Protein AF-Q8I2W0-F1 (afdb_monomer)

Foldseek 3Di:
DPDPPQPAPQVLVVCVVVDPDDPPCVVVNPDDDPNPPHQHQLADFQFKAFLVRDTDDPVVQFQEWEKEWEAFQPDPLRVLAVVLVQVLQCCQQVVPDPYHYAYEYQYPYPDQVRVNVRCNPPRHMYGHPPRCSSVVLCVVQVAHAPVCCVPVPDDLRPDPRWMFTAELSRDTPDTQNQSPHDVSNSVSSVPPPGPPRGHHPDPVVPD

Nearest PDB structures (foldseek):
  7tnq-assembly1_i  TM=7.674E-01  e=1.155E-24  Toxoplasma gondii ME49
  7tns-assembly1_a  TM=9.370E-01  e=8.929E-20  Toxoplasma gondii ME49
  7tns-assembly1_w  TM=9.224E-01  e=4.391E-10  Toxoplasma gondii ME49
  7tnq-assembly1_l  TM=8.998E-01  e=2.445E-10  Toxoplasma gondii ME49
  2ls5-assembly1_A  TM=6.227E-01  e=8.660E-06  Bacteroides thetaiotaomicron VPI-5482

Radius of gyration: 17.74 Å; Cα contacts (8 Å, |Δi|>4): 326; chains: 1; bounding box: 36×50×52 Å

Secondary structure (DSSP, 8-state):
--------HHHHHHHHHH--S-TTSGGGGSSPP-GGGS---SS-TT-EE-TTS-B--GGGGTTEEEEEEEE-TT-HHHHHHHHHHHHHHHHHHHSS-S-EEEEEEEE--SSHHHHHHHHTT--SEEE-TTSTHHHHHHHHHT---GGGHHHH---TTSSSSEEEEE-TTS-EEEEE---S-HHHHHHHHHT--TTT------GGG--

pLDDT: mean 79.98, std 19.29, range [35.0, 98.38]

Organism: Plasmodium falciparum (isolate 3D7) (NCBI:txid36329)

Sequence (207 aa):
MACVNFNSPYQAEKRRTSENADNCKLETLNMPINYSDMDLILFPEGSLKNINNTVVNEKHLFGKSVAIFFSNGSDPKCRAFLPFLQQYYKTINEGGSSQKIEVIFVSIDPDRKSFEDHKKHMPWLYVDVADPLTDILKKHFRVTNSHEVPFYGSGPRSDVPCLIVVGSDGRESQLLHICSGRDEGEKGLLRWDFRNNIYTPNKKETC

InterPro domains:
  IPR012336 Thioredoxin-like fold [PF13905] (63-171)
  IPR036249 Thioredoxin-like superfamily [SSF52833] (43-177)
  IPR052259 Nucleoredoxin-like [PTHR13871] (53-171)

Solvent-accessible surface area (backbone atoms only — not comparable to full-atom values): 12228 Å² total; per-residue (Å²): 130,81,80,73,81,75,71,32,72,61,53,58,50,52,48,61,75,69,52,92,69,77,91,84,59,65,80,76,65,73,60,81,80,70,68,87,83,38,76,53,73,77,65,53,93,72,47,35,22,38,78,86,71,44,70,45,64,63,75,78,45,52,69,16,13,38,28,42,36,37,35,30,63,86,40,69,62,25,56,68,43,47,63,56,55,52,52,49,53,47,48,48,60,65,62,77,52,90,61,35,71,46,49,35,37,36,72,65,39,96,44,70,69,53,40,55,64,52,50,72,81,48,95,43,35,26,42,50,88,86,42,66,59,47,59,51,50,29,62,74,67,50,43,54,58,74,87,54,33,90,81,73,53,88,52,97,42,38,49,63,26,35,41,34,29,36,39,57,76,52,42,83,72,41,82,37,60,39,57,74,44,67,74,46,20,56,54,22,57,73,62,62,61,52,83,83,38,52,20,50,81,61,80,81,76,80,119

Mean predicted aligned error: 12.49 Å

Structure (mmCIF, N/CA/C/O backbone):
data_AF-Q8I2W0-F1
#
_entry.id   AF-Q8I2W0-F1
#
loop_
_atom_site.group_PDB
_atom_site.id
_atom_site.type_symbol
_atom_site.label_atom_id
_atom_site.label_alt_id
_atom_site.label_comp_id
_atom_site.label_asym_id
_atom_site.label_entity_id
_atom_site.label_seq_id
_atom_site.pdbx_PDB_ins_code
_atom_site.Cartn_x
_atom_site.Cartn_y
_atom_site.Cartn_z
_atom_site.occupancy
_atom_site.B_iso_or_equiv
_atom_site.auth_seq_id
_atom_site.auth_comp_id
_atom_site.auth_asym_id
_atom_site.auth_atom_id
_atom_site.pdbx_PDB_model_num
ATOM 1 N N . MET A 1 1 ? -13.902 -33.346 -14.999 1.00 35.38 1 MET A N 1
ATOM 2 C CA . MET A 1 1 ? -13.496 -32.226 -15.876 1.00 35.38 1 MET A CA 1
ATOM 3 C C . MET A 1 1 ? -12.047 -31.921 -15.566 1.00 35.38 1 MET A C 1
ATOM 5 O O . MET A 1 1 ? -11.717 -31.853 -14.392 1.00 35.38 1 MET A O 1
ATOM 9 N N . ALA A 1 2 ? -11.185 -31.850 -16.580 1.00 36.09 2 ALA A N 1
ATOM 10 C CA . ALA A 1 2 ? -9.779 -31.517 -16.386 1.00 36.09 2 ALA A CA 1
ATOM 11 C C . ALA A 1 2 ? -9.676 -30.132 -15.738 1.00 36.09 2 ALA A C 1
ATOM 13 O O . ALA A 1 2 ? -10.337 -29.203 -16.204 1.00 36.09 2 ALA A O 1
ATOM 14 N N . CYS A 1 3 ? -8.896 -30.023 -14.660 1.00 36.06 3 CYS A N 1
ATOM 15 C CA . CYS A 1 3 ? -8.569 -28.753 -14.028 1.00 36.06 3 CYS A CA 1
ATOM 16 C C . CYS A 1 3 ? -8.092 -27.800 -15.121 1.00 36.06 3 CYS A C 1
ATOM 18 O O . CYS A 1 3 ? -7.074 -28.047 -15.768 1.00 36.06 3 CYS A O 1
ATOM 20 N N . VAL A 1 4 ? -8.886 -26.765 -15.383 1.00 38.72 4 VAL A N 1
ATOM 21 C CA . VAL A 1 4 ? -8.531 -25.714 -16.326 1.00 38.72 4 VAL A CA 1
ATOM 22 C C . VAL A 1 4 ? -7.165 -25.181 -15.918 1.00 38.72 4 VAL A C 1
ATOM 24 O O . VAL A 1 4 ? -6.967 -24.753 -14.784 1.00 38.72 4 VAL A O 1
ATOM 27 N N . ASN A 1 5 ? -6.203 -25.277 -16.833 1.00 39.78 5 ASN A N 1
ATOM 28 C CA . ASN A 1 5 ? -4.909 -24.629 -16.701 1.00 39.78 5 ASN A CA 1
ATOM 29 C C . ASN A 1 5 ? -5.161 -23.144 -16.401 1.00 39.78 5 ASN A C 1
ATOM 31 O O . ASN A 1 5 ? -5.531 -22.388 -17.298 1.00 39.78 5 ASN A O 1
ATOM 35 N N . PHE A 1 6 ? -5.023 -22.746 -15.136 1.00 44.84 6 PHE A N 1
ATOM 36 C CA . PHE A 1 6 ? -5.267 -21.379 -14.689 1.00 44.84 6 PHE A CA 1
ATOM 37 C C . PHE A 1 6 ? -4.285 -20.437 -15.395 1.00 44.84 6 PHE A C 1
ATOM 39 O O . PHE A 1 6 ? -3.078 -20.460 -15.141 1.00 44.84 6 PHE A O 1
ATOM 46 N N . ASN A 1 7 ? -4.810 -19.604 -16.291 1.00 50.44 7 ASN A N 1
ATOM 47 C CA . ASN A 1 7 ? -4.073 -18.545 -16.970 1.00 50.44 7 ASN A CA 1
ATOM 48 C C . ASN A 1 7 ? -4.172 -17.249 -16.154 1.00 50.44 7 ASN A C 1
ATOM 50 O O . ASN A 1 7 ? -4.757 -16.276 -16.600 1.00 50.44 7 ASN A O 1
ATOM 54 N N . SER A 1 8 ? -3.637 -17.214 -14.932 1.00 55.09 8 SER A N 1
ATOM 55 C CA . SER A 1 8 ? -3.525 -15.929 -14.223 1.00 55.09 8 SER A CA 1
ATOM 56 C C . SER A 1 8 ? -2.414 -15.073 -14.862 1.00 55.09 8 SER A C 1
ATOM 58 O O . SER A 1 8 ? -1.384 -15.639 -15.244 1.00 55.09 8 SER A O 1
ATOM 60 N N . PRO A 1 9 ? -2.558 -13.731 -14.930 1.00 52.19 9 PRO A N 1
ATOM 61 C CA . PRO A 1 9 ? -1.493 -12.788 -15.292 1.00 52.19 9 PRO A CA 1
ATOM 62 C C . PRO A 1 9 ? -0.161 -13.104 -14.612 1.00 52.19 9 PRO A C 1
ATOM 64 O O . PRO A 1 9 ? 0.893 -13.107 -15.242 1.00 52.19 9 PRO A O 1
ATOM 67 N N . TYR A 1 10 ? -0.240 -13.463 -13.331 1.00 55.69 10 TYR A N 1
ATOM 68 C CA . TYR A 1 10 ? 0.902 -13.867 -12.532 1.00 55.69 10 TYR A CA 1
ATOM 69 C C . TYR A 1 10 ? 1.547 -15.161 -13.030 1.00 55.69 10 TYR A C 1
ATOM 71 O O . TYR A 1 10 ? 2.762 -15.234 -13.156 1.00 55.69 10 TYR A O 1
ATOM 79 N N . GLN A 1 11 ? 0.747 -16.187 -13.336 1.00 62.22 11 GLN A N 1
ATOM 80 C CA . GLN A 1 11 ? 1.268 -17.458 -13.846 1.00 62.22 11 GLN A CA 1
ATOM 81 C C . GLN A 1 11 ? 1.897 -17.283 -15.231 1.00 62.22 11 GLN A C 1
ATOM 83 O O . GLN A 1 11 ? 2.921 -17.897 -15.520 1.00 62.22 11 GLN A O 1
ATOM 88 N N . ALA A 1 12 ? 1.314 -16.430 -16.076 1.00 63.41 12 ALA A N 1
ATOM 89 C CA . ALA A 1 12 ? 1.883 -16.095 -17.374 1.00 63.41 12 ALA A CA 1
ATOM 90 C C . ALA A 1 12 ? 3.254 -15.406 -17.234 1.00 63.41 12 ALA A C 1
ATOM 92 O O . ALA A 1 12 ? 4.192 -15.774 -17.940 1.00 63.41 12 ALA A O 1
ATOM 93 N N . GLU A 1 13 ? 3.398 -14.478 -16.286 1.00 64.44 13 GLU A N 1
ATOM 94 C CA . GLU A 1 13 ? 4.659 -13.768 -16.047 1.00 64.44 13 GLU A CA 1
ATOM 95 C C . GLU A 1 13 ? 5.709 -14.633 -15.323 1.00 64.44 13 GLU A C 1
ATOM 97 O O . GLU A 1 13 ? 6.896 -14.622 -15.656 1.00 64.44 13 GLU A O 1
ATOM 102 N N . LYS A 1 14 ? 5.275 -15.479 -14.383 1.00 61.56 14 LYS A N 1
ATOM 103 C CA . LYS A 1 14 ? 6.133 -16.462 -13.711 1.00 61.56 14 LYS A CA 1
ATOM 104 C C . LYS A 1 14 ? 6.705 -17.483 -14.699 1.00 61.56 14 LYS A C 1
ATOM 106 O O . LYS A 1 14 ? 7.890 -17.778 -14.623 1.00 61.56 14 LYS A O 1
ATOM 111 N N . ARG A 1 15 ? 5.906 -17.971 -15.662 1.00 57.25 15 ARG A N 1
ATOM 112 C CA . ARG A 1 15 ? 6.382 -18.872 -16.733 1.00 57.25 15 ARG A CA 1
ATOM 113 C C . ARG A 1 15 ? 7.467 -18.220 -17.591 1.00 57.25 15 ARG A C 1
ATOM 115 O O . ARG A 1 15 ? 8.486 -18.853 -17.841 1.00 57.25 15 ARG A O 1
ATOM 122 N N . ARG A 1 16 ? 7.295 -16.946 -17.973 1.00 55.19 16 ARG A N 1
ATOM 123 C CA . ARG A 1 16 ? 8.304 -16.196 -18.750 1.00 55.19 16 ARG A CA 1
ATOM 124 C C . ARG A 1 16 ? 9.636 -16.059 -18.021 1.00 55.19 16 ARG A C 1
ATOM 126 O O . ARG A 1 16 ? 10.679 -16.143 -18.653 1.00 55.19 16 ARG A O 1
ATOM 133 N N . THR A 1 17 ? 9.608 -15.842 -16.709 1.00 55.75 17 THR A N 1
ATOM 134 C CA . THR A 1 17 ? 10.837 -15.702 -15.911 1.00 55.75 17 THR A CA 1
ATOM 135 C C . THR A 1 17 ? 11.479 -17.049 -15.560 1.00 55.75 17 THR A C 1
ATOM 137 O O . THR A 1 17 ? 12.689 -17.094 -15.344 1.00 55.75 17 THR A O 1
ATOM 140 N N . SER A 1 18 ? 10.716 -18.152 -15.544 1.00 51.88 18 SER A N 1
ATOM 141 C CA . SER A 1 18 ? 11.238 -19.504 -15.289 1.00 51.88 18 SER A CA 1
ATOM 142 C C . SER A 1 18 ? 11.733 -20.254 -16.534 1.00 51.88 18 SER A C 1
ATOM 144 O O . SER A 1 18 ? 12.605 -21.111 -16.412 1.00 51.88 18 SER A O 1
ATOM 146 N N . GLU A 1 19 ? 11.197 -19.968 -17.723 1.00 42.62 19 GLU A N 1
ATOM 147 C CA . GLU A 1 19 ? 11.490 -20.708 -18.959 1.00 42.62 19 GLU A CA 1
ATOM 148 C C . GLU A 1 19 ? 12.431 -19.919 -19.884 1.00 42.62 19 GLU A C 1
ATOM 150 O O . GLU A 1 19 ? 12.014 -19.327 -20.873 1.00 42.62 19 GLU A O 1
ATOM 155 N N . ASN A 1 20 ? 13.736 -19.982 -19.603 1.00 43.16 20 ASN A N 1
ATOM 156 C CA . ASN A 1 20 ? 14.778 -19.807 -20.630 1.00 43.16 20 ASN A CA 1
ATOM 157 C C . ASN A 1 20 ? 15.168 -21.159 -21.275 1.00 43.16 20 ASN A C 1
ATOM 159 O O . ASN A 1 20 ? 16.273 -21.314 -21.794 1.00 43.16 20 ASN A O 1
ATOM 163 N N . ALA A 1 21 ? 14.274 -22.152 -21.235 1.00 42.88 21 ALA A N 1
ATOM 164 C CA . ALA A 1 21 ? 14.481 -23.476 -21.812 1.00 42.88 21 ALA A CA 1
ATOM 165 C C . ALA A 1 21 ? 13.395 -23.775 -22.862 1.00 42.88 21 ALA A C 1
ATOM 167 O O . ALA A 1 21 ? 12.206 -23.688 -22.577 1.00 42.88 21 ALA A O 1
ATOM 168 N N . ASP A 1 22 ? 13.854 -24.145 -24.058 1.00 40.03 22 ASP A N 1
ATOM 169 C CA . ASP A 1 22 ? 13.128 -24.623 -25.244 1.00 40.03 22 ASP A CA 1
ATOM 170 C C . ASP A 1 22 ? 12.489 -23.584 -26.188 1.00 40.03 22 ASP A C 1
ATOM 172 O O . ASP A 1 22 ? 11.330 -23.175 -26.115 1.00 40.03 22 ASP A O 1
ATOM 176 N N . ASN A 1 23 ? 13.287 -23.256 -27.207 1.00 48.22 23 ASN A N 1
ATOM 177 C CA . ASN A 1 23 ? 13.091 -22.234 -28.235 1.00 48.22 23 ASN A CA 1
ATOM 178 C C . ASN A 1 23 ? 12.004 -22.536 -29.297 1.00 48.22 23 ASN A C 1
ATOM 180 O O . ASN A 1 23 ? 12.057 -21.984 -30.392 1.00 48.22 23 ASN A O 1
ATOM 184 N N . CYS A 1 24 ? 11.016 -23.397 -29.023 1.00 45.16 24 CYS A N 1
ATOM 185 C CA . CYS A 1 24 ? 10.021 -23.802 -30.034 1.00 45.16 24 CYS A CA 1
ATOM 186 C C . CYS A 1 24 ? 8.596 -23.249 -29.818 1.00 45.16 24 CYS A C 1
ATOM 188 O O . CYS A 1 24 ? 7.697 -23.579 -30.587 1.00 45.16 24 CYS A O 1
ATOM 190 N N . LYS A 1 25 ? 8.357 -22.395 -28.809 1.00 41.50 25 LYS A N 1
ATOM 191 C CA . LYS A 1 25 ? 7.033 -21.767 -28.558 1.00 41.50 25 LYS A CA 1
ATOM 192 C C . LYS A 1 25 ? 7.037 -20.233 -28.530 1.00 41.50 25 LYS A C 1
ATOM 194 O O . LYS A 1 25 ? 6.060 -19.618 -28.094 1.00 41.50 25 LYS A O 1
ATOM 199 N N . LEU A 1 26 ? 8.110 -19.621 -29.034 1.00 45.56 26 LEU A N 1
ATOM 200 C CA . LEU A 1 26 ? 8.366 -18.180 -28.950 1.00 45.56 26 LEU A CA 1
ATOM 201 C C . LEU A 1 26 ? 7.299 -17.318 -29.660 1.00 45.56 26 LEU A C 1
ATOM 203 O O . LEU A 1 26 ? 6.996 -16.222 -29.200 1.00 45.56 26 LEU A O 1
ATOM 207 N N . GLU A 1 27 ? 6.661 -17.820 -30.723 1.00 42.03 27 GLU A N 1
ATOM 208 C CA . GLU A 1 27 ? 5.673 -17.045 -31.498 1.00 42.03 27 GLU A CA 1
ATOM 209 C C . GLU A 1 27 ? 4.381 -16.747 -30.716 1.00 42.03 27 GLU A C 1
ATOM 211 O O . GLU A 1 27 ? 3.812 -15.663 -30.839 1.00 42.03 27 GLU A O 1
ATOM 216 N N . THR A 1 28 ? 3.959 -17.647 -29.823 1.00 43.69 28 THR A N 1
ATOM 217 C CA . THR A 1 28 ? 2.794 -17.437 -28.940 1.00 43.69 28 THR A CA 1
ATOM 218 C C . THR A 1 28 ? 3.067 -16.482 -27.773 1.00 43.69 28 THR A C 1
ATOM 220 O O . THR A 1 28 ? 2.123 -15.999 -27.151 1.00 43.69 28 THR A O 1
ATOM 223 N N . LEU A 1 29 ? 4.336 -16.187 -27.461 1.00 48.06 29 LEU A N 1
ATOM 224 C CA . LEU A 1 29 ? 4.720 -15.295 -26.358 1.00 48.06 29 LEU A CA 1
ATOM 225 C C . LEU A 1 29 ? 4.685 -13.807 -26.745 1.00 48.06 29 LEU A C 1
ATOM 227 O O . LEU A 1 29 ? 4.668 -12.951 -25.862 1.00 48.06 29 LEU A O 1
ATOM 231 N N . ASN A 1 30 ? 4.634 -13.470 -28.035 1.00 50.22 30 ASN A N 1
ATOM 232 C CA . ASN A 1 30 ? 4.717 -12.075 -28.485 1.00 50.22 30 ASN A CA 1
ATOM 233 C C . ASN A 1 30 ? 3.378 -11.321 -28.504 1.00 50.22 30 ASN A C 1
ATOM 235 O O . ASN A 1 30 ? 3.373 -10.110 -28.721 1.00 50.22 30 ASN A O 1
ATOM 239 N N . MET A 1 31 ? 2.249 -11.983 -28.240 1.00 46.47 31 MET A N 1
ATOM 240 C CA . MET A 1 31 ? 0.971 -11.280 -28.102 1.00 46.47 31 MET A CA 1
ATOM 241 C C . MET A 1 31 ? 0.877 -10.630 -26.709 1.00 46.47 31 MET A C 1
ATOM 243 O O . MET A 1 31 ? 1.099 -11.320 -25.708 1.00 46.47 31 MET A O 1
ATOM 247 N N . PRO A 1 32 ? 0.549 -9.327 -26.600 1.00 46.66 32 PRO A N 1
ATOM 248 C CA . PRO A 1 32 ? 0.294 -8.706 -25.307 1.00 46.66 32 PRO A CA 1
ATOM 249 C C . PRO A 1 32 ? -0.895 -9.403 -24.638 1.00 46.66 32 PRO A C 1
ATOM 251 O O . PRO A 1 32 ? -1.955 -9.570 -25.243 1.00 46.66 32 PRO A O 1
ATOM 254 N N . ILE A 1 33 ? -0.703 -9.841 -23.393 1.00 49.38 33 ILE A N 1
ATOM 255 C CA . ILE A 1 33 ? -1.751 -10.494 -22.607 1.00 49.38 33 ILE A CA 1
ATOM 256 C C . ILE A 1 33 ? -2.877 -9.480 -22.395 1.00 49.38 33 ILE A C 1
ATOM 258 O O . ILE A 1 33 ? -2.653 -8.414 -21.821 1.00 49.38 33 ILE A O 1
ATOM 262 N N . ASN A 1 34 ? -4.090 -9.807 -22.846 1.00 50.16 34 ASN A N 1
ATOM 263 C CA . ASN A 1 34 ? -5.262 -9.008 -22.516 1.00 50.16 34 ASN A CA 1
ATOM 264 C C . ASN A 1 34 ? -5.694 -9.314 -21.073 1.00 50.16 34 ASN A C 1
ATOM 266 O O . ASN A 1 34 ? -6.428 -10.265 -20.813 1.00 50.16 34 ASN A O 1
ATOM 270 N N . TYR A 1 35 ? -5.194 -8.523 -20.124 1.00 49.84 35 TYR A N 1
ATOM 271 C CA . TYR A 1 35 ? -5.446 -8.697 -18.692 1.00 49.84 35 TYR A CA 1
ATOM 272 C C . TYR A 1 35 ? -6.921 -8.495 -18.286 1.00 49.84 35 TYR A C 1
ATOM 274 O O . TYR A 1 35 ? -7.270 -8.840 -17.161 1.00 49.84 35 TYR A O 1
ATOM 282 N N . SER A 1 36 ? -7.790 -7.974 -19.169 1.00 51.00 36 SER A N 1
ATOM 283 C CA . SER A 1 36 ? -9.214 -7.746 -18.863 1.00 51.00 36 SER A CA 1
ATOM 284 C C . SER A 1 36 ? -10.024 -9.026 -18.664 1.00 51.00 36 SER A C 1
ATOM 286 O O . SER A 1 36 ? -11.022 -8.998 -17.948 1.00 51.00 36 SER A O 1
ATOM 288 N N . ASP A 1 37 ? -9.608 -10.126 -19.297 1.00 47.66 37 ASP A N 1
ATOM 289 C CA . ASP A 1 37 ? -10.382 -11.374 -19.351 1.00 47.66 37 ASP A CA 1
ATOM 290 C C . ASP A 1 37 ? -9.950 -12.391 -18.283 1.00 47.66 37 ASP A C 1
ATOM 292 O O . ASP A 1 37 ? -10.506 -13.487 -18.203 1.00 47.66 37 ASP A O 1
ATOM 296 N N . MET A 1 38 ? -8.966 -12.041 -17.449 1.00 51.00 38 MET A N 1
ATOM 297 C CA . MET A 1 38 ? -8.471 -12.904 -16.380 1.00 51.00 38 MET A CA 1
ATOM 298 C C . MET A 1 38 ? -8.980 -12.419 -15.022 1.00 51.00 38 MET A C 1
ATOM 300 O O . MET A 1 38 ? -8.882 -11.233 -14.711 1.00 51.00 38 MET A O 1
ATOM 304 N N . ASP A 1 39 ? -9.461 -13.339 -14.179 1.00 56.81 39 ASP A N 1
ATOM 305 C CA . ASP A 1 39 ? -9.664 -13.044 -12.758 1.00 56.81 39 ASP A CA 1
ATOM 306 C C . ASP A 1 39 ? -8.297 -12.638 -12.176 1.00 56.81 39 ASP A C 1
AT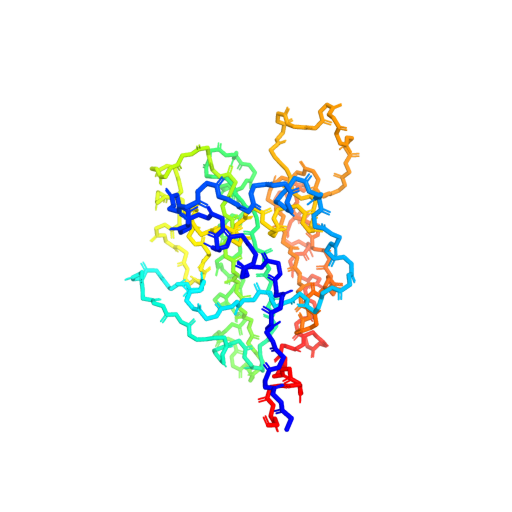OM 308 O O . ASP A 1 39 ? -7.365 -13.449 -12.112 1.00 56.81 39 ASP A O 1
ATOM 312 N N . LEU A 1 40 ? -8.141 -11.362 -11.814 1.00 59.38 40 LEU A N 1
ATOM 313 C CA . LEU A 1 40 ? -6.885 -10.849 -11.282 1.00 59.38 40 LEU A CA 1
ATOM 314 C C . LEU A 1 40 ? -6.718 -11.392 -9.859 1.00 59.38 40 LEU A C 1
ATOM 316 O O . LEU A 1 40 ? -7.218 -10.819 -8.895 1.00 59.38 40 LEU A O 1
ATOM 320 N N . ILE A 1 41 ? -6.034 -12.529 -9.726 1.00 70.69 41 ILE A N 1
ATOM 321 C CA . ILE A 1 41 ? -5.556 -12.995 -8.422 1.00 70.69 41 ILE A CA 1
ATOM 322 C C . ILE A 1 41 ? -4.533 -11.962 -7.959 1.00 70.69 41 ILE A C 1
ATOM 324 O O . ILE A 1 41 ? -3.411 -11.924 -8.468 1.00 70.69 41 ILE A O 1
ATOM 328 N N . LEU A 1 42 ? -4.953 -11.090 -7.045 1.00 80.06 42 LEU A N 1
ATOM 329 C CA . LEU A 1 42 ? -4.160 -9.943 -6.625 1.00 80.06 42 LEU A CA 1
ATOM 330 C C . LEU A 1 42 ? -2.926 -10.382 -5.829 1.00 80.06 42 LEU A C 1
ATOM 332 O O . LEU A 1 42 ? -1.857 -9.804 -5.999 1.00 80.06 42 LEU A O 1
ATOM 336 N N . PHE A 1 43 ? -3.057 -11.432 -5.009 1.00 89.44 43 PHE A N 1
ATOM 337 C CA . PHE A 1 43 ? -1.995 -11.936 -4.135 1.00 89.44 43 PHE A CA 1
ATOM 338 C C . PHE A 1 43 ? -1.832 -13.461 -4.241 1.00 89.44 43 PHE A C 1
ATOM 340 O O . PHE A 1 43 ? -2.255 -14.200 -3.354 1.00 89.44 43 PHE A O 1
ATOM 347 N N . PRO A 1 44 ? -1.222 -13.955 -5.330 1.00 88.81 44 PRO A N 1
ATOM 348 C CA . PRO A 1 44 ? -0.963 -15.377 -5.517 1.00 88.81 44 PRO A CA 1
ATOM 349 C C . PRO A 1 44 ? -0.048 -15.944 -4.426 1.00 88.81 44 PRO A C 1
ATOM 351 O O . PRO A 1 44 ? 0.762 -15.237 -3.824 1.00 88.81 44 PRO A O 1
ATOM 354 N N . GLU A 1 45 ? -0.145 -17.254 -4.198 1.00 87.81 45 GLU A N 1
ATOM 355 C CA . GLU A 1 45 ? 0.661 -17.932 -3.185 1.00 87.81 45 GLU A CA 1
ATOM 356 C C . GLU A 1 45 ? 2.164 -17.666 -3.376 1.00 87.81 45 GLU A C 1
ATOM 358 O O . GLU A 1 45 ? 2.722 -17.847 -4.461 1.00 87.81 45 GLU A O 1
ATOM 363 N N . GLY A 1 46 ? 2.823 -17.241 -2.295 1.00 91.81 46 GLY A N 1
ATOM 364 C CA . GLY A 1 46 ? 4.246 -16.900 -2.296 1.00 91.81 46 GLY A CA 1
ATOM 365 C C . GLY A 1 46 ? 4.564 -15.420 -2.512 1.00 91.81 46 GLY A C 1
ATOM 366 O O . GLY A 1 46 ? 5.695 -15.026 -2.223 1.00 91.81 46 GLY A O 1
ATOM 367 N N . SER A 1 47 ? 3.607 -14.598 -2.963 1.00 94.38 47 SER A N 1
ATOM 368 C CA . SER A 1 47 ? 3.893 -13.202 -3.330 1.00 94.38 47 SER A CA 1
ATOM 369 C C . SER A 1 47 ? 4.003 -12.249 -2.137 1.00 94.38 47 SER A C 1
ATOM 371 O O . SER A 1 47 ? 4.750 -11.271 -2.191 1.00 94.38 47 SER A O 1
ATOM 373 N N . LEU A 1 48 ? 3.293 -12.536 -1.042 1.00 97.38 48 LEU A N 1
ATOM 374 C CA . LEU A 1 48 ? 3.280 -11.702 0.157 1.00 97.38 48 LEU A CA 1
ATOM 375 C C . LEU A 1 48 ? 4.331 -12.154 1.164 1.00 97.38 48 LEU A C 1
ATOM 377 O O . LEU A 1 48 ? 4.386 -13.326 1.543 1.00 97.38 48 LEU A O 1
ATOM 381 N N . LYS A 1 49 ? 5.126 -11.205 1.659 1.00 98.12 49 LYS A N 1
ATOM 382 C CA . LYS A 1 49 ? 6.123 -11.433 2.710 1.00 98.12 49 LYS A CA 1
ATOM 383 C C . LYS A 1 49 ? 5.959 -10.438 3.851 1.00 98.12 49 LYS A C 1
ATOM 385 O O . LYS A 1 49 ? 5.589 -9.287 3.636 1.00 98.12 49 LYS A O 1
ATOM 390 N N . ASN A 1 50 ? 6.246 -10.881 5.070 1.00 97.12 50 ASN A N 1
ATOM 391 C CA . ASN A 1 50 ? 6.384 -9.993 6.225 1.00 97.12 50 ASN A CA 1
ATOM 392 C C . ASN A 1 50 ? 7.816 -9.447 6.339 1.00 97.12 50 ASN A C 1
ATOM 394 O O . ASN A 1 50 ? 8.714 -9.881 5.619 1.00 97.12 50 ASN A O 1
ATOM 398 N N . ILE A 1 51 ? 8.054 -8.555 7.303 1.00 94.50 51 ILE A N 1
ATOM 399 C CA . ILE A 1 51 ? 9.363 -7.917 7.518 1.00 94.50 51 ILE A CA 1
ATOM 400 C C . ILE A 1 51 ? 10.529 -8.897 7.752 1.00 94.50 51 ILE A C 1
ATOM 402 O O . ILE A 1 51 ? 11.670 -8.589 7.417 1.00 94.50 51 ILE A O 1
ATOM 406 N N . ASN A 1 52 ? 10.246 -10.103 8.251 1.00 94.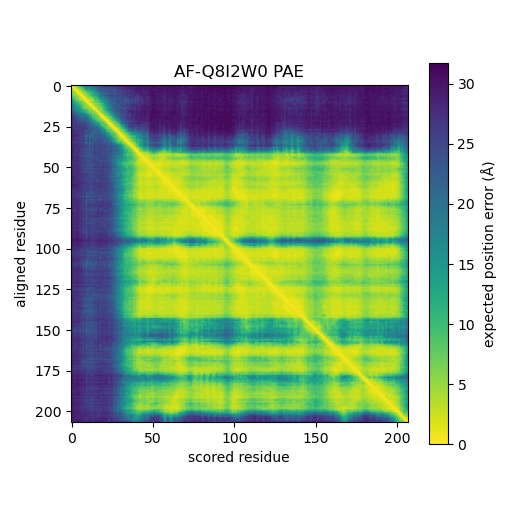81 52 ASN A N 1
ATOM 407 C CA . ASN A 1 52 ? 11.237 -11.166 8.448 1.00 94.81 52 ASN A CA 1
ATOM 408 C C . ASN A 1 52 ? 11.499 -11.975 7.161 1.00 94.81 52 ASN A C 1
ATOM 410 O O . ASN A 1 52 ? 12.106 -13.043 7.210 1.00 94.81 52 ASN A O 1
ATOM 414 N N 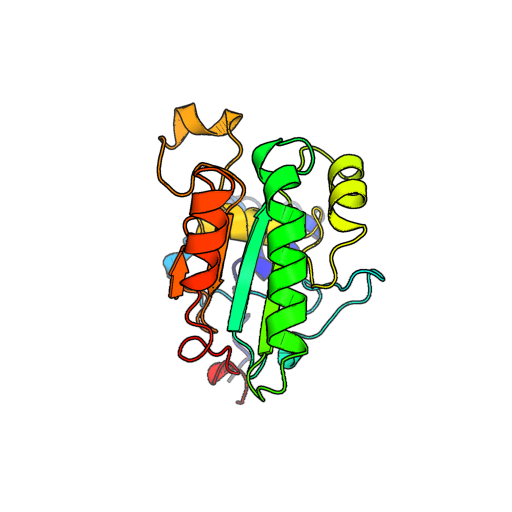. ASN A 1 53 ? 11.015 -11.498 6.010 1.00 95.19 53 ASN A N 1
ATOM 415 C CA . ASN A 1 53 ? 11.047 -12.160 4.706 1.00 95.19 53 ASN A CA 1
ATOM 416 C C . ASN A 1 53 ? 10.324 -13.522 4.680 1.00 95.19 53 ASN A C 1
ATOM 418 O O . ASN A 1 53 ? 10.563 -14.338 3.789 1.00 95.19 53 ASN A O 1
ATOM 422 N N . THR A 1 54 ? 9.440 -13.786 5.646 1.00 97.12 54 THR A N 1
ATOM 423 C CA . THR A 1 54 ? 8.633 -15.011 5.679 1.00 97.12 54 THR A CA 1
ATOM 424 C C . THR A 1 54 ? 7.410 -14.834 4.792 1.00 97.12 54 THR A C 1
ATOM 426 O O . THR A 1 54 ? 6.721 -13.818 4.894 1.00 97.12 54 THR A O 1
ATOM 429 N N . VAL A 1 55 ? 7.133 -15.827 3.944 1.00 97.62 55 VAL A N 1
ATOM 430 C CA . VAL A 1 55 ? 5.927 -15.858 3.109 1.00 97.62 55 VAL A CA 1
ATOM 431 C C . VAL A 1 55 ? 4.685 -15.919 3.997 1.00 97.62 55 VAL A C 1
ATOM 433 O O . VAL A 1 55 ? 4.599 -16.743 4.908 1.00 97.62 55 VAL A O 1
ATOM 436 N N . VAL A 1 56 ? 3.718 -15.051 3.717 1.00 97.00 56 VAL A N 1
ATOM 437 C CA . VAL A 1 56 ? 2.430 -14.977 4.410 1.00 97.00 56 VAL A CA 1
ATOM 438 C C . VAL A 1 56 ? 1.334 -15.394 3.439 1.00 97.00 56 VAL A C 1
ATOM 440 O O . VAL A 1 56 ? 1.283 -14.933 2.304 1.00 97.00 56 VAL A O 1
ATOM 443 N N . ASN A 1 57 ? 0.454 -16.288 3.883 1.00 94.12 57 ASN A N 1
ATOM 444 C CA . ASN A 1 57 ? -0.668 -16.742 3.070 1.00 94.12 57 ASN A CA 1
ATOM 445 C C . ASN A 1 57 ? -1.753 -15.652 2.977 1.00 94.12 57 ASN A C 1
ATOM 447 O O . ASN A 1 57 ? -2.032 -14.974 3.968 1.00 94.12 57 ASN A O 1
ATOM 451 N N . GLU A 1 58 ? -2.413 -15.537 1.822 1.00 91.38 58 GLU A N 1
ATOM 452 C CA . GLU A 1 58 ? -3.498 -14.575 1.568 1.00 91.38 58 GLU A CA 1
ATOM 453 C C . GLU A 1 58 ? -4.631 -14.644 2.607 1.00 91.38 58 GLU A C 1
ATOM 455 O O . GLU A 1 58 ? -5.235 -13.624 2.932 1.00 91.38 58 GLU A O 1
ATOM 460 N N . LYS A 1 59 ? -4.865 -15.807 3.231 1.00 92.25 59 LYS A N 1
ATOM 461 C CA . LYS A 1 59 ? -5.825 -15.973 4.338 1.00 92.25 59 LYS A CA 1
ATOM 462 C C . LYS A 1 59 ? -5.617 -14.983 5.488 1.00 92.25 59 LYS A C 1
ATOM 464 O O . LYS A 1 59 ? -6.570 -14.666 6.193 1.00 92.25 59 LYS A O 1
ATOM 469 N N . HIS A 1 60 ? -4.397 -14.472 5.678 1.00 94.88 60 HIS A N 1
ATOM 470 C CA . HIS A 1 60 ? -4.091 -13.421 6.658 1.00 94.88 60 HIS A CA 1
ATOM 471 C C . HIS A 1 60 ? -4.830 -12.102 6.386 1.00 94.88 60 HIS A C 1
ATOM 473 O O . HIS A 1 60 ? -4.986 -11.289 7.298 1.00 94.88 60 HIS A O 1
ATOM 479 N N . LEU A 1 61 ? -5.277 -11.872 5.152 1.00 94.88 61 LEU A N 1
ATOM 480 C CA . LEU A 1 61 ? -6.018 -10.679 4.746 1.00 94.88 61 LEU A CA 1
ATOM 481 C C . LEU A 1 61 ? -7.511 -10.768 5.083 1.00 94.88 61 LEU A C 1
ATOM 483 O O . LEU A 1 61 ? -8.177 -9.738 5.171 1.00 94.88 61 LEU A O 1
ATOM 487 N N . PHE A 1 62 ? -8.052 -11.973 5.285 1.00 93.56 62 PHE A N 1
ATOM 488 C CA . PHE A 1 62 ? -9.489 -12.169 5.467 1.00 93.56 62 PHE A CA 1
ATOM 489 C C . PHE A 1 62 ? -10.027 -11.410 6.681 1.00 93.56 62 PHE A C 1
ATOM 491 O O . PHE A 1 62 ? -9.462 -11.451 7.774 1.00 93.56 62 PHE A O 1
ATOM 498 N N . GLY A 1 63 ? -11.150 -10.717 6.482 1.00 93.56 63 GLY A N 1
ATOM 499 C CA . GLY A 1 63 ? -11.789 -9.919 7.529 1.00 93.56 63 GLY A CA 1
ATOM 500 C C . GLY A 1 63 ? -11.118 -8.567 7.797 1.00 93.56 63 GLY A C 1
ATOM 501 O O . GLY A 1 63 ? -11.574 -7.837 8.678 1.00 93.56 63 GLY A O 1
ATOM 502 N N . LYS A 1 64 ? -10.068 -8.211 7.048 1.00 96.25 64 LYS A N 1
ATOM 503 C CA . LYS A 1 64 ? -9.390 -6.911 7.135 1.00 96.25 64 LYS A CA 1
ATOM 504 C C . LYS A 1 64 ? -9.752 -6.021 5.956 1.00 96.25 64 LYS A C 1
ATOM 506 O O . LYS A 1 64 ? -10.123 -6.520 4.897 1.00 96.25 64 LYS A O 1
ATOM 511 N N . SER A 1 65 ? -9.573 -4.714 6.107 1.00 96.19 65 SER A N 1
ATOM 512 C CA . SER A 1 65 ? -9.482 -3.823 4.948 1.00 96.19 65 SER A CA 1
ATOM 513 C C . SER A 1 65 ? -8.048 -3.746 4.455 1.00 96.19 65 SER A C 1
ATOM 515 O O . SER A 1 65 ? -7.141 -3.477 5.239 1.00 96.19 65 SER A O 1
ATOM 517 N N . VAL A 1 66 ? -7.838 -4.002 3.168 1.00 96.81 66 VAL A N 1
ATOM 518 C CA . VAL A 1 66 ? -6.503 -4.111 2.576 1.00 96.81 66 VAL A CA 1
ATOM 519 C C . VAL A 1 66 ? -6.248 -2.911 1.680 1.00 96.81 66 VAL A C 1
ATOM 521 O O . VAL A 1 66 ? -7.088 -2.577 0.844 1.00 96.81 66 VAL A O 1
ATOM 524 N N . ALA A 1 67 ? -5.081 -2.288 1.822 1.00 97.19 67 ALA A N 1
ATOM 525 C CA . ALA A 1 67 ? -4.616 -1.268 0.893 1.00 97.19 67 ALA A CA 1
ATOM 526 C C . ALA A 1 67 ? -3.215 -1.571 0.361 1.00 97.19 67 ALA A C 1
ATOM 528 O O . ALA A 1 67 ? -2.330 -2.001 1.101 1.00 97.19 67 ALA A O 1
ATOM 529 N N . ILE A 1 68 ? -3.001 -1.300 -0.924 1.00 96.62 68 ILE A N 1
ATOM 530 C CA . ILE A 1 68 ? -1.688 -1.354 -1.561 1.00 96.62 68 ILE A CA 1
ATOM 531 C C . ILE A 1 68 ? -1.035 0.018 -1.440 1.00 96.62 68 ILE A C 1
ATOM 533 O O . ILE A 1 68 ? -1.600 1.023 -1.875 1.00 96.62 68 ILE A O 1
ATOM 537 N N . PHE A 1 69 ? 0.156 0.048 -0.850 1.00 97.00 69 PHE A N 1
ATOM 538 C CA . PHE A 1 69 ? 0.962 1.241 -0.647 1.00 97.00 69 PHE A CA 1
ATOM 539 C C . PHE A 1 69 ? 2.126 1.269 -1.635 1.00 97.00 69 PHE A C 1
ATOM 541 O O . PHE A 1 69 ? 3.103 0.536 -1.491 1.00 97.00 69 PHE A O 1
ATOM 548 N N . PHE A 1 70 ? 2.023 2.146 -2.622 1.00 95.25 70 PHE A N 1
ATOM 549 C CA . PHE A 1 70 ? 3.054 2.421 -3.606 1.00 95.25 70 PHE A CA 1
ATOM 550 C C . PHE A 1 70 ? 3.932 3.580 -3.136 1.00 95.25 70 PHE A C 1
ATOM 552 O O . PHE A 1 70 ? 3.438 4.689 -2.913 1.00 95.25 70 PHE A O 1
ATOM 559 N N . SER A 1 71 ? 5.233 3.341 -2.970 1.00 94.69 71 SER A N 1
ATOM 560 C CA . SER A 1 71 ? 6.139 4.337 -2.387 1.00 94.69 71 SER A CA 1
ATOM 561 C C . SER A 1 71 ? 7.593 4.146 -2.830 1.00 94.69 71 SER A C 1
ATOM 563 O O . SER A 1 71 ? 7.995 3.049 -3.222 1.00 94.69 71 SER A O 1
ATOM 565 N N . ASN A 1 72 ? 8.379 5.221 -2.745 1.00 92.75 72 ASN A N 1
ATOM 566 C CA . ASN A 1 72 ? 9.817 5.264 -3.024 1.00 92.75 72 ASN A CA 1
ATOM 567 C C . ASN A 1 72 ? 10.544 5.980 -1.868 1.00 92.75 72 ASN A C 1
ATOM 569 O O . ASN A 1 72 ? 10.148 7.067 -1.457 1.00 92.75 72 ASN A O 1
ATOM 573 N N . GLY A 1 73 ? 11.603 5.378 -1.331 1.00 92.12 73 GLY A N 1
ATOM 574 C CA . GLY A 1 73 ? 12.302 5.830 -0.126 1.00 92.12 73 GLY A CA 1
ATOM 575 C C . GLY A 1 73 ? 13.196 7.045 -0.359 1.00 92.12 73 GLY A C 1
ATOM 576 O O . GLY A 1 73 ? 13.536 7.756 0.584 1.00 92.12 73 GLY A O 1
ATOM 577 N N . SER A 1 74 ? 13.541 7.328 -1.614 1.00 90.44 74 SER A N 1
ATOM 578 C CA . SER A 1 74 ? 14.266 8.539 -2.006 1.00 90.44 74 SER A CA 1
ATOM 579 C C . SER A 1 74 ? 13.341 9.752 -2.168 1.00 90.44 74 SER A C 1
ATOM 581 O O . SER A 1 74 ? 13.814 10.888 -2.094 1.00 90.44 74 SER A O 1
ATOM 583 N N . ASP A 1 75 ? 12.030 9.547 -2.343 1.00 89.25 75 ASP A N 1
ATOM 584 C CA . ASP A 1 75 ? 11.059 10.630 -2.516 1.00 89.25 75 ASP A CA 1
ATOM 585 C C . ASP A 1 75 ? 10.752 11.331 -1.165 1.00 89.25 75 ASP A C 1
ATOM 587 O O . ASP A 1 75 ? 10.342 10.685 -0.190 1.00 89.25 75 ASP A O 1
ATOM 591 N N . PRO A 1 76 ? 10.931 12.666 -1.060 1.00 90.19 76 PRO A N 1
ATOM 592 C CA . PRO A 1 76 ? 10.666 13.402 0.177 1.00 90.19 76 PRO A CA 1
ATOM 593 C C . PRO A 1 76 ? 9.217 13.325 0.675 1.00 90.19 76 PRO A C 1
ATOM 595 O O . PRO A 1 76 ? 9.006 13.273 1.887 1.00 90.19 76 PRO A O 1
ATOM 598 N N . LYS A 1 77 ? 8.221 13.297 -0.222 1.00 89.56 77 LYS A N 1
ATOM 599 C CA . LYS A 1 77 ? 6.798 13.178 0.142 1.00 89.56 77 LYS A CA 1
ATOM 600 C C . LYS A 1 77 ? 6.525 11.805 0.747 1.00 89.56 77 LYS A C 1
ATOM 602 O O . LYS A 1 77 ? 5.842 11.710 1.763 1.00 89.56 77 LYS A O 1
ATOM 607 N N . CYS A 1 78 ? 7.112 10.756 0.170 1.00 92.00 78 CYS A N 1
ATOM 608 C CA . CYS A 1 78 ? 6.997 9.387 0.672 1.00 92.00 78 CYS A CA 1
ATOM 609 C C . CYS A 1 78 ? 7.572 9.247 2.087 1.00 92.00 78 CYS A C 1
ATOM 611 O O . CYS A 1 78 ? 6.886 8.762 2.990 1.00 92.00 78 CYS A O 1
ATOM 613 N N . ARG A 1 79 ? 8.799 9.739 2.311 1.00 91.62 79 ARG A N 1
ATOM 614 C CA . ARG A 1 79 ? 9.435 9.715 3.641 1.00 91.62 79 ARG A CA 1
ATOM 615 C C . ARG A 1 79 ? 8.674 10.535 4.675 1.00 91.62 79 ARG A C 1
ATOM 617 O O . ARG A 1 79 ? 8.568 10.110 5.820 1.00 91.62 79 ARG A O 1
ATOM 624 N N . ALA A 1 80 ? 8.146 11.694 4.280 1.00 91.25 80 ALA A N 1
ATOM 625 C CA . ALA A 1 80 ? 7.348 12.528 5.169 1.00 91.25 80 ALA A CA 1
ATOM 626 C C . ALA A 1 80 ? 6.025 11.851 5.560 1.00 91.25 80 ALA A C 1
ATOM 628 O O . ALA A 1 80 ? 5.593 11.996 6.698 1.00 91.25 80 ALA A O 1
ATOM 629 N N . PHE A 1 81 ? 5.393 11.104 4.650 1.00 92.06 81 PHE A N 1
ATOM 630 C CA . PHE A 1 81 ? 4.108 10.446 4.896 1.00 92.06 81 PHE A CA 1
ATOM 631 C C . PHE A 1 81 ? 4.221 9.151 5.722 1.00 92.06 81 PHE A C 1
ATOM 633 O O . PHE A 1 81 ? 3.334 8.849 6.522 1.00 92.06 81 PHE A O 1
ATOM 640 N N . LEU A 1 82 ? 5.311 8.390 5.563 1.00 93.38 82 LEU A N 1
ATOM 641 C CA . LEU A 1 82 ? 5.470 7.053 6.149 1.00 93.38 82 LEU A CA 1
ATOM 642 C C . LEU A 1 82 ? 5.191 6.971 7.672 1.00 93.38 82 LEU A C 1
ATOM 644 O O . LEU A 1 82 ? 4.434 6.077 8.0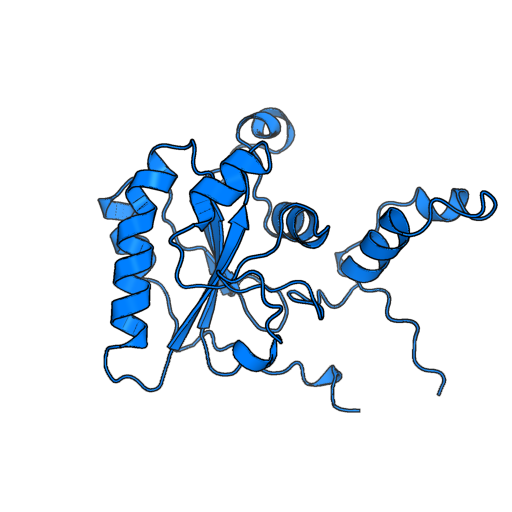66 1.00 93.38 82 LEU A O 1
ATOM 648 N N . PRO A 1 83 ? 5.694 7.882 8.534 1.00 93.44 83 PRO A N 1
ATOM 649 C CA . PRO A 1 83 ? 5.408 7.834 9.971 1.00 93.44 83 PRO A CA 1
ATOM 650 C C . PRO A 1 83 ? 3.916 7.963 10.310 1.00 93.44 83 PRO A C 1
ATOM 652 O O . PRO A 1 83 ? 3.441 7.335 11.256 1.00 93.44 83 PRO A O 1
ATOM 655 N N . PHE A 1 84 ? 3.154 8.736 9.529 1.00 92.75 84 PHE A N 1
ATOM 656 C CA . PHE A 1 84 ? 1.709 8.899 9.731 1.00 92.75 84 PHE A CA 1
ATOM 657 C C . PHE A 1 84 ? 0.956 7.626 9.382 1.00 92.75 84 PHE A C 1
ATOM 659 O O . PHE A 1 84 ? 0.087 7.198 10.142 1.00 92.75 84 PHE A O 1
ATOM 666 N N . LEU A 1 85 ? 1.338 6.976 8.280 1.00 96.06 85 LEU A N 1
ATOM 667 C CA . LEU A 1 85 ? 0.763 5.689 7.908 1.00 96.06 85 LEU A CA 1
ATOM 668 C C . LEU A 1 85 ? 1.062 4.618 8.968 1.00 96.06 85 LEU A C 1
ATOM 670 O O . LEU A 1 85 ? 0.160 3.873 9.347 1.00 96.06 85 LEU A O 1
ATOM 674 N N . GLN A 1 86 ? 2.284 4.576 9.510 1.00 96.12 86 GLN A N 1
ATOM 675 C CA . GLN A 1 86 ? 2.646 3.672 10.611 1.00 96.12 86 GLN A CA 1
ATOM 676 C C . GLN A 1 86 ? 1.813 3.937 11.873 1.00 96.12 86 GLN A C 1
ATOM 678 O O . GLN A 1 86 ? 1.276 3.000 12.468 1.00 96.12 86 GLN A O 1
ATOM 683 N N . GLN A 1 87 ? 1.667 5.204 12.271 1.00 95.00 87 GLN A N 1
ATOM 684 C CA . GLN A 1 87 ? 0.887 5.576 13.451 1.00 95.00 87 GLN A CA 1
ATOM 685 C C . GLN A 1 87 ? -0.602 5.257 13.280 1.00 95.00 87 GLN A C 1
ATOM 687 O O . GLN A 1 87 ? -1.230 4.740 14.206 1.00 95.00 87 GLN A O 1
ATOM 692 N N . TYR A 1 88 ? -1.173 5.526 12.106 1.00 95.19 88 TYR A N 1
ATOM 693 C CA . TYR A 1 88 ? -2.557 5.180 11.791 1.00 95.19 88 TYR A CA 1
ATOM 694 C C . TYR A 1 88 ? -2.767 3.666 11.815 1.00 95.19 88 TYR A C 1
ATOM 696 O O . TYR A 1 88 ? -3.667 3.187 12.503 1.00 95.19 88 TYR A O 1
ATOM 704 N N . TYR A 1 89 ? -1.886 2.910 11.151 1.00 97.19 89 TYR A N 1
ATOM 705 C CA . TYR A 1 89 ? -1.907 1.448 11.144 1.00 97.19 89 TYR A CA 1
ATOM 706 C C . TYR A 1 89 ? -1.920 0.872 12.560 1.00 97.19 89 TYR A C 1
ATOM 708 O O . TYR A 1 89 ? -2.774 0.049 12.894 1.00 97.19 89 TYR A O 1
ATOM 716 N N . LYS A 1 90 ? -1.026 1.370 13.420 1.00 95.94 90 LYS A N 1
ATOM 717 C CA . LYS A 1 90 ? -0.972 0.997 14.833 1.00 95.94 90 LYS A CA 1
ATOM 718 C C . LYS A 1 90 ? -2.271 1.346 15.562 1.00 95.94 90 LYS A C 1
ATOM 720 O O . LYS A 1 90 ? -2.857 0.492 16.215 1.00 95.94 90 LYS A O 1
ATOM 725 N N . THR A 1 91 ? -2.751 2.578 15.409 1.00 94.69 91 THR A N 1
ATOM 726 C CA . THR A 1 91 ? -3.946 3.083 16.105 1.00 94.69 91 THR A CA 1
ATOM 727 C C . THR A 1 91 ? -5.192 2.261 15.773 1.00 94.69 91 THR A C 1
ATOM 729 O O . THR A 1 91 ? -5.930 1.876 16.677 1.00 94.69 91 THR A O 1
ATOM 732 N N . ILE A 1 92 ? -5.420 1.947 14.495 1.00 94.50 92 ILE A N 1
ATOM 733 C CA . ILE A 1 92 ? -6.580 1.150 14.075 1.00 94.50 92 ILE A CA 1
ATOM 734 C C . ILE A 1 92 ? -6.459 -0.293 14.571 1.00 94.50 92 ILE A C 1
ATOM 736 O O . ILE A 1 92 ? -7.419 -0.853 15.107 1.00 94.50 92 ILE A O 1
ATOM 740 N N . ASN A 1 93 ? -5.274 -0.893 14.448 1.00 96.00 93 ASN A N 1
ATOM 741 C CA . ASN A 1 93 ? -5.085 -2.292 14.811 1.00 96.00 93 ASN A CA 1
ATOM 742 C C . ASN A 1 93 ? -4.997 -2.530 16.329 1.00 96.00 93 ASN A C 1
ATOM 744 O O . ASN A 1 93 ? -5.349 -3.622 16.776 1.00 96.00 93 ASN A O 1
ATOM 748 N N . GLU A 1 94 ? -4.644 -1.528 17.135 1.00 94.50 94 GLU A N 1
ATOM 749 C CA . GLU A 1 94 ? -4.593 -1.613 18.605 1.00 94.50 94 GLU A CA 1
ATOM 750 C C . GLU A 1 94 ? -5.820 -1.002 19.306 1.00 94.50 94 GLU A C 1
ATOM 752 O O . GLU A 1 94 ? -6.078 -1.314 20.466 1.00 94.50 94 GLU A O 1
ATOM 757 N N . GLY A 1 95 ? -6.624 -0.183 18.617 1.00 87.00 95 GLY A N 1
AT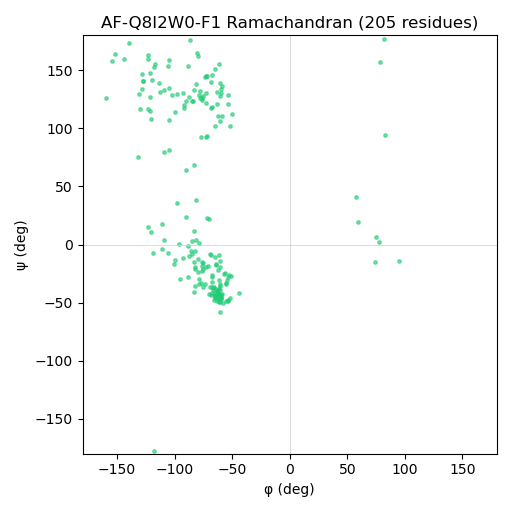OM 758 C CA . GLY A 1 95 ? -7.727 0.609 19.185 1.00 87.00 95 GLY A CA 1
ATOM 759 C C . GLY A 1 95 ? -8.968 -0.163 19.660 1.00 87.00 95 GLY A C 1
ATOM 760 O O . GLY A 1 95 ? -10.056 0.402 19.702 1.00 87.00 95 GLY A O 1
ATOM 761 N N . GLY A 1 96 ? -8.854 -1.457 19.969 1.00 80.19 96 GLY A N 1
ATOM 762 C CA . GLY A 1 96 ? -9.933 -2.288 20.527 1.00 80.19 96 GLY A CA 1
ATOM 763 C C . GLY A 1 96 ? -11.044 -2.704 19.550 1.00 80.19 96 GLY A C 1
ATOM 764 O O . GLY A 1 96 ? -11.772 -3.651 19.835 1.00 80.19 96 GLY A O 1
ATOM 765 N N . SER A 1 97 ? -11.155 -2.067 18.380 1.00 82.19 97 SER A N 1
ATOM 766 C CA . SER A 1 97 ? -12.070 -2.493 17.311 1.00 82.19 97 SER A CA 1
ATOM 767 C C . SER A 1 97 ? -11.739 -3.909 16.828 1.00 82.19 97 SER A C 1
ATOM 769 O O . SER A 1 97 ? -10.566 -4.248 16.634 1.00 82.19 97 SER A O 1
ATOM 771 N N . SER A 1 98 ? -12.766 -4.729 16.582 1.00 86.06 98 SER A N 1
ATOM 772 C CA . SER A 1 98 ? -12.610 -6.040 15.935 1.00 86.06 98 SER A CA 1
ATOM 773 C C . SER A 1 98 ? -12.175 -5.915 14.473 1.00 86.06 98 SER A C 1
ATOM 775 O O . SER A 1 98 ? -11.540 -6.824 13.949 1.00 86.06 98 SER A O 1
ATOM 777 N N . GLN A 1 99 ? -12.490 -4.790 13.820 1.00 88.62 99 GLN A N 1
ATOM 778 C CA . GLN A 1 99 ? -12.071 -4.517 12.446 1.00 88.62 99 GLN A CA 1
ATOM 779 C C . GLN A 1 99 ? -10.610 -4.079 12.414 1.00 88.62 99 GLN A C 1
ATOM 781 O O . GLN A 1 99 ? -10.202 -3.208 13.183 1.00 88.62 99 GLN A O 1
ATOM 786 N N . LYS A 1 100 ? -9.845 -4.683 11.504 1.00 95.38 100 LYS A N 1
ATOM 787 C CA . LYS A 1 100 ? -8.411 -4.452 11.318 1.00 95.38 100 LYS A CA 1
ATOM 788 C C . LYS A 1 100 ? -8.128 -4.025 9.885 1.00 95.38 100 LYS A C 1
ATOM 790 O O . LYS A 1 100 ? -8.921 -4.292 8.981 1.00 95.38 100 LYS A O 1
ATOM 795 N N . ILE A 1 101 ? -6.978 -3.400 9.685 1.00 97.25 101 ILE A N 1
ATOM 796 C CA . ILE A 1 101 ? -6.468 -3.057 8.358 1.00 97.25 101 ILE A CA 1
ATOM 797 C C . ILE A 1 101 ? -5.147 -3.769 8.094 1.00 97.25 101 ILE A C 1
ATOM 799 O O . ILE A 1 101 ? -4.407 -4.082 9.027 1.00 97.25 101 ILE A O 1
ATOM 803 N N . GLU A 1 102 ? -4.857 -4.010 6.823 1.00 97.69 102 GLU A N 1
ATOM 804 C CA . GLU A 1 102 ? -3.568 -4.493 6.343 1.00 97.69 102 GLU A CA 1
ATOM 805 C C . GLU A 1 102 ? -3.053 -3.579 5.233 1.00 97.69 102 GLU A C 1
ATOM 807 O O . GLU A 1 102 ? -3.817 -3.111 4.385 1.00 97.69 102 GLU A O 1
ATOM 812 N N . VAL A 1 103 ? -1.748 -3.332 5.240 1.00 98.38 103 VAL A N 1
ATOM 813 C CA . VAL A 1 103 ? -1.070 -2.572 4.190 1.00 98.38 103 VAL A CA 1
ATOM 814 C C . VAL A 1 103 ? -0.135 -3.518 3.443 1.00 98.38 103 VAL A C 1
ATOM 816 O O . VAL A 1 103 ? 0.531 -4.362 4.036 1.00 98.38 103 VAL A O 1
ATOM 819 N N . ILE A 1 104 ? -0.087 -3.400 2.122 1.00 98.06 104 ILE A N 1
ATOM 820 C CA . ILE A 1 104 ? 0.814 -4.183 1.279 1.00 98.06 104 ILE A CA 1
ATOM 821 C C . ILE A 1 104 ? 1.710 -3.210 0.532 1.00 98.06 104 ILE A C 1
ATOM 823 O O . ILE A 1 104 ? 1.264 -2.493 -0.361 1.00 98.06 104 ILE A O 1
ATOM 827 N N . PHE A 1 105 ? 2.979 -3.157 0.923 1.00 98.25 105 PHE A N 1
ATOM 828 C CA . PHE A 1 105 ? 3.962 -2.296 0.287 1.00 98.25 105 PHE A CA 1
ATOM 829 C C . PHE A 1 105 ? 4.394 -2.859 -1.071 1.00 98.25 105 PHE A C 1
ATOM 831 O O . PHE A 1 105 ? 4.820 -4.011 -1.179 1.00 98.25 105 PHE A O 1
ATOM 838 N N . VAL A 1 106 ? 4.317 -2.012 -2.095 1.00 96.62 106 VAL A N 1
ATOM 839 C CA . VAL A 1 106 ? 4.831 -2.264 -3.441 1.00 96.62 106 VAL A CA 1
ATOM 840 C C . VAL A 1 106 ? 5.803 -1.144 -3.781 1.00 96.62 106 VAL A C 1
ATOM 842 O O . VAL A 1 106 ? 5.449 0.033 -3.839 1.00 96.62 106 VAL A O 1
ATOM 845 N N . SER A 1 107 ? 7.059 -1.514 -3.983 1.00 95.56 107 SER A N 1
ATOM 846 C CA . SER A 1 107 ? 8.135 -0.543 -4.133 1.00 95.56 107 SER A CA 1
ATOM 847 C C . SER A 1 107 ? 8.224 0.032 -5.542 1.00 95.56 107 SER A C 1
ATOM 849 O O . SER A 1 107 ? 8.131 -0.679 -6.547 1.00 95.56 107 SER A O 1
ATOM 851 N N . ILE A 1 108 ? 8.451 1.343 -5.596 1.00 93.06 108 ILE A N 1
ATOM 852 C CA . ILE A 1 108 ? 8.812 2.117 -6.794 1.00 93.06 108 ILE A CA 1
ATOM 853 C C . ILE A 1 108 ? 10.272 2.599 -6.664 1.00 93.06 108 ILE A C 1
ATOM 855 O O . ILE A 1 108 ? 10.721 3.527 -7.329 1.00 93.06 108 ILE A O 1
ATOM 859 N N . ASP A 1 109 ? 11.041 1.978 -5.771 1.00 93.75 109 ASP A N 1
ATOM 860 C CA . ASP A 1 109 ? 12.463 2.250 -5.623 1.00 93.75 109 ASP A CA 1
ATOM 861 C C . ASP A 1 109 ? 13.236 1.774 -6.870 1.00 93.75 109 ASP A C 1
ATOM 863 O O . ASP A 1 109 ? 12.868 0.762 -7.474 1.00 93.75 109 ASP A O 1
ATOM 867 N N . PRO A 1 110 ? 14.307 2.483 -7.269 1.00 90.00 110 PRO A N 1
ATOM 868 C CA . PRO A 1 110 ? 15.036 2.183 -8.504 1.00 90.00 110 PRO A CA 1
ATOM 869 C C . PRO A 1 110 ? 15.886 0.908 -8.422 1.00 90.00 110 PRO A C 1
ATOM 871 O O . PRO A 1 110 ? 16.276 0.356 -9.449 1.00 90.00 110 PRO A O 1
ATOM 874 N N . ASP A 1 111 ? 16.206 0.445 -7.215 1.00 92.44 111 ASP A N 1
ATOM 875 C CA . ASP A 1 111 ? 17.098 -0.684 -6.985 1.00 92.44 111 ASP A CA 1
ATOM 876 C C . ASP A 1 111 ? 16.766 -1.414 -5.673 1.00 92.44 111 ASP A C 1
ATOM 878 O O . ASP A 1 111 ? 16.083 -0.890 -4.785 1.00 92.44 111 ASP A O 1
ATOM 882 N N . ARG A 1 112 ? 17.285 -2.640 -5.527 1.00 94.94 112 ARG A N 1
ATOM 883 C CA . ARG A 1 112 ? 17.034 -3.471 -4.341 1.00 94.94 112 ARG A CA 1
ATOM 884 C C . ARG A 1 112 ? 17.541 -2.840 -3.046 1.00 94.94 112 ARG A C 1
ATOM 886 O O . ARG A 1 112 ? 16.900 -3.007 -2.017 1.00 94.94 112 ARG A O 1
ATOM 893 N N . LYS A 1 113 ? 18.680 -2.148 -3.052 1.00 96.44 113 LYS A N 1
ATOM 894 C CA . LYS A 1 113 ? 19.233 -1.568 -1.822 1.00 96.44 113 LYS A CA 1
ATOM 895 C C . LYS A 1 113 ? 18.301 -0.481 -1.286 1.00 96.44 113 LYS A C 1
ATOM 897 O O . LYS A 1 113 ? 18.012 -0.480 -0.093 1.00 96.44 113 LYS A O 1
ATOM 902 N N . SER A 1 114 ? 17.808 0.380 -2.171 1.00 95.00 114 SER A N 1
ATOM 903 C CA . SER A 1 114 ? 16.818 1.413 -1.857 1.00 95.00 114 SER A CA 1
ATOM 904 C C . SER A 1 114 ? 15.517 0.801 -1.316 1.00 95.00 114 SER A C 1
ATOM 906 O O . SER A 1 114 ? 15.014 1.232 -0.281 1.00 95.00 114 SER A O 1
ATOM 908 N N . PHE A 1 115 ? 15.032 -0.277 -1.939 1.00 96.12 115 PHE A N 1
ATOM 909 C CA . PHE A 1 115 ? 13.884 -1.050 -1.452 1.00 96.12 115 PHE A CA 1
ATOM 910 C C . PHE A 1 115 ? 14.081 -1.617 -0.034 1.00 96.12 115 PHE A C 1
ATOM 912 O O . PHE A 1 115 ? 13.209 -1.451 0.822 1.00 96.12 115 PHE A O 1
ATOM 919 N N . GLU A 1 116 ? 15.205 -2.294 0.223 1.00 96.62 116 GLU A N 1
ATOM 920 C CA . GLU A 1 116 ? 15.486 -2.922 1.521 1.00 96.62 116 GLU A CA 1
ATOM 921 C C . GLU A 1 116 ? 15.581 -1.886 2.647 1.00 96.62 116 GLU A C 1
ATOM 923 O O . GLU A 1 116 ? 15.041 -2.110 3.732 1.00 96.62 116 GLU A O 1
ATOM 928 N N . ASP A 1 117 ? 16.231 -0.747 2.384 1.00 95.50 117 ASP A N 1
ATOM 929 C CA . ASP A 1 117 ? 16.330 0.360 3.340 1.00 95.50 117 ASP A CA 1
ATOM 930 C C . ASP A 1 117 ? 14.948 0.938 3.663 1.00 95.50 117 ASP A C 1
ATOM 932 O O . ASP A 1 117 ? 14.579 1.086 4.830 1.00 95.50 117 ASP A O 1
ATOM 936 N N . HIS A 1 118 ? 14.135 1.162 2.631 1.00 94.88 118 HIS A N 1
ATOM 937 C CA . HIS A 1 118 ? 12.808 1.742 2.769 1.00 94.88 118 HIS A CA 1
ATOM 938 C C . HIS A 1 118 ? 11.845 0.838 3.553 1.00 94.88 118 HIS A C 1
ATOM 940 O O . HIS A 1 118 ? 11.145 1.316 4.449 1.00 94.88 118 HIS A O 1
ATOM 946 N N . LYS A 1 119 ? 11.823 -0.475 3.282 1.00 95.50 119 LYS A N 1
ATOM 947 C CA . LYS A 1 119 ? 10.890 -1.394 3.960 1.00 95.50 119 LYS A CA 1
ATOM 948 C C . LYS A 1 119 ? 11.280 -1.756 5.391 1.00 95.50 119 LYS A C 1
ATOM 950 O O . LYS A 1 119 ? 10.442 -2.286 6.115 1.00 95.50 119 LYS A O 1
ATOM 955 N N . LYS A 1 120 ? 12.526 -1.501 5.814 1.00 93.31 120 LYS A N 1
ATOM 956 C CA . LYS A 1 120 ? 13.158 -2.058 7.030 1.00 93.31 120 LYS A CA 1
ATOM 957 C C . LYS A 1 120 ? 12.351 -1.912 8.328 1.00 93.31 120 LYS A C 1
ATOM 959 O O . LYS A 1 120 ? 12.507 -2.719 9.242 1.00 93.31 120 LYS A O 1
ATOM 964 N N . HIS A 1 121 ? 11.504 -0.892 8.420 1.00 90.50 121 HIS A N 1
ATOM 965 C CA . HIS A 1 121 ? 10.723 -0.582 9.621 1.00 90.50 121 HIS A CA 1
ATOM 966 C C . HIS A 1 121 ? 9.207 -0.609 9.392 1.00 90.50 121 HIS A C 1
ATOM 968 O O . HIS A 1 121 ? 8.439 -0.169 10.249 1.00 90.50 121 HIS A O 1
ATOM 974 N N . MET A 1 122 ? 8.752 -1.114 8.247 1.00 96.00 122 MET A N 1
ATOM 975 C CA . MET A 1 122 ? 7.330 -1.242 7.953 1.00 96.00 122 MET A CA 1
ATOM 976 C C . MET A 1 122 ? 6.733 -2.443 8.714 1.00 96.00 122 MET A C 1
ATOM 978 O O . MET A 1 122 ? 7.255 -3.551 8.595 1.00 96.00 122 MET A O 1
ATOM 982 N N . PRO A 1 123 ? 5.648 -2.264 9.495 1.00 96.00 123 PRO A N 1
ATOM 983 C CA . PRO A 1 123 ? 5.050 -3.336 10.302 1.00 96.00 123 PRO A CA 1
ATOM 984 C C . PRO A 1 123 ? 4.110 -4.261 9.509 1.00 96.00 123 PRO A C 1
ATOM 986 O O . PRO A 1 123 ? 3.452 -5.120 10.095 1.00 96.00 123 PRO A O 1
ATOM 989 N N . TRP A 1 124 ? 3.998 -4.048 8.202 1.00 98.00 124 TRP A N 1
ATOM 990 C CA . TRP A 1 124 ? 3.002 -4.650 7.324 1.00 98.00 124 TRP A CA 1
ATOM 991 C C . TRP A 1 124 ? 3.653 -5.523 6.242 1.00 98.00 124 TRP A C 1
ATOM 993 O O . TRP A 1 124 ? 4.873 -5.719 6.232 1.00 98.00 124 TRP A O 1
ATOM 1003 N N . LEU A 1 125 ? 2.842 -6.095 5.352 1.00 98.38 125 LEU A N 1
ATOM 1004 C CA . LEU A 1 125 ? 3.318 -6.997 4.302 1.00 98.38 125 LEU A CA 1
ATOM 1005 C C . LEU A 1 125 ? 3.917 -6.234 3.118 1.00 98.38 125 LEU A C 1
ATOM 1007 O O . LEU A 1 125 ? 3.656 -5.049 2.918 1.00 98.38 125 LEU A O 1
ATOM 1011 N N . TYR A 1 126 ? 4.699 -6.918 2.293 1.00 98.31 126 TYR A N 1
ATOM 1012 C CA . TYR A 1 126 ? 5.209 -6.366 1.044 1.00 98.31 126 TYR A CA 1
ATOM 1013 C C . TYR A 1 126 ? 5.272 -7.421 -0.062 1.00 98.31 126 TYR A C 1
ATOM 1015 O O . TYR A 1 126 ? 5.321 -8.626 0.210 1.00 98.31 126 TYR A O 1
ATOM 1023 N N . VAL A 1 127 ? 5.308 -6.940 -1.304 1.00 97.19 127 VAL A N 1
ATOM 1024 C CA . VAL A 1 127 ? 5.662 -7.727 -2.491 1.00 97.19 127 VAL A CA 1
ATOM 1025 C C . VAL A 1 127 ? 7.126 -7.460 -2.815 1.00 97.19 127 VAL A C 1
ATOM 1027 O O . VAL A 1 127 ? 7.579 -6.315 -2.835 1.00 97.19 127 VAL A O 1
ATOM 1030 N N . ASP A 1 128 ? 7.897 -8.527 -2.986 1.00 96.81 128 ASP A N 1
ATOM 1031 C CA . ASP A 1 128 ? 9.323 -8.411 -3.265 1.00 96.81 128 ASP A CA 1
ATOM 1032 C C . ASP A 1 128 ? 9.564 -7.818 -4.665 1.00 96.81 128 ASP A C 1
ATOM 1034 O O . ASP A 1 128 ? 8.886 -8.185 -5.619 1.00 96.81 128 ASP A O 1
ATOM 1038 N N . VAL A 1 129 ? 10.552 -6.928 -4.814 1.00 95.00 129 VAL A N 1
ATOM 1039 C CA . VAL A 1 129 ? 10.822 -6.261 -6.106 1.00 95.00 129 VAL A CA 1
ATOM 1040 C C . VAL A 1 129 ? 11.262 -7.206 -7.228 1.00 95.00 129 VAL A C 1
ATOM 1042 O O . VAL A 1 129 ? 11.220 -6.813 -8.387 1.00 95.00 129 VAL A O 1
ATOM 1045 N N . ALA A 1 130 ? 11.696 -8.431 -6.913 1.00 94.19 130 ALA A N 1
ATOM 1046 C CA . ALA A 1 130 ? 11.979 -9.463 -7.912 1.00 94.19 130 ALA A CA 1
ATOM 1047 C C . ALA A 1 130 ? 10.740 -10.304 -8.272 1.00 94.19 130 ALA A C 1
ATOM 1049 O O . ALA A 1 130 ? 10.801 -11.100 -9.207 1.00 94.19 130 ALA A O 1
ATOM 1050 N N . ASP A 1 131 ? 9.636 -10.165 -7.534 1.00 93.81 131 ASP A N 1
ATOM 1051 C CA . ASP A 1 131 ? 8.380 -10.827 -7.862 1.00 93.81 131 ASP A CA 1
ATOM 1052 C C . ASP A 1 131 ? 7.683 -10.064 -9.009 1.00 93.81 131 ASP A C 1
ATOM 1054 O O . ASP A 1 131 ? 7.442 -8.855 -8.874 1.00 93.81 131 ASP A O 1
ATOM 1058 N N . PRO A 1 132 ? 7.313 -10.735 -10.120 1.00 91.81 132 PRO A N 1
ATOM 1059 C CA . PRO A 1 132 ? 6.673 -10.071 -11.254 1.00 91.81 132 PRO A CA 1
ATOM 1060 C C . PRO A 1 132 ? 5.332 -9.403 -10.929 1.00 91.81 132 PRO A C 1
ATOM 1062 O O . PRO A 1 132 ? 4.888 -8.504 -11.648 1.00 91.81 132 PRO A O 1
ATOM 1065 N N . LEU A 1 133 ? 4.689 -9.796 -9.825 1.00 91.62 133 LEU A N 1
ATOM 1066 C CA . LEU A 1 133 ? 3.498 -9.136 -9.310 1.00 91.62 133 LEU A CA 1
ATOM 1067 C C . LEU A 1 133 ? 3.733 -7.641 -9.072 1.00 91.62 133 LEU A C 1
ATOM 1069 O O . LEU A 1 133 ? 2.823 -6.850 -9.299 1.00 91.62 133 LEU A O 1
ATOM 1073 N N . THR A 1 134 ? 4.944 -7.238 -8.680 1.00 92.81 134 THR A N 1
ATOM 1074 C CA . THR A 1 134 ? 5.303 -5.825 -8.488 1.00 92.81 134 THR A CA 1
ATOM 1075 C C . THR A 1 134 ? 4.981 -4.993 -9.733 1.00 92.81 134 THR A C 1
ATOM 1077 O O . THR A 1 134 ? 4.317 -3.959 -9.633 1.00 92.81 134 THR A O 1
ATOM 1080 N N . ASP A 1 135 ? 5.381 -5.462 -10.915 1.00 89.25 135 ASP A N 1
ATOM 1081 C CA . ASP A 1 135 ? 5.153 -4.747 -12.174 1.00 89.25 135 ASP A CA 1
ATOM 1082 C C . ASP A 1 135 ? 3.712 -4.885 -12.671 1.00 89.25 135 ASP A C 1
ATOM 1084 O O . ASP A 1 135 ? 3.160 -3.940 -13.241 1.00 89.25 135 ASP A O 1
ATOM 1088 N N . ILE A 1 136 ? 3.074 -6.032 -12.418 1.00 88.81 136 ILE A N 1
ATOM 1089 C CA . ILE A 1 136 ? 1.649 -6.238 -12.709 1.00 88.81 136 ILE A CA 1
ATOM 1090 C C . ILE A 1 136 ? 0.802 -5.228 -11.928 1.00 88.81 136 ILE A C 1
ATOM 1092 O O . ILE A 1 136 ? -0.051 -4.568 -12.518 1.00 88.81 136 ILE A O 1
ATOM 1096 N N . LEU A 1 137 ? 1.061 -5.050 -10.629 1.00 90.38 137 LEU A N 1
ATOM 1097 C CA . LEU A 1 137 ? 0.323 -4.118 -9.773 1.00 90.38 137 LEU A CA 1
ATOM 1098 C C . LEU A 1 137 ? 0.538 -2.662 -10.201 1.00 90.38 137 LEU A C 1
ATOM 1100 O O . LEU A 1 137 ? -0.435 -1.918 -10.322 1.00 90.38 137 LEU A O 1
ATOM 1104 N N . LYS A 1 138 ? 1.782 -2.263 -10.495 1.00 89.12 138 LYS A N 1
ATOM 1105 C CA . LYS A 1 138 ? 2.095 -0.921 -11.021 1.00 89.12 138 LYS A CA 1
ATOM 1106 C C . LYS A 1 138 ? 1.307 -0.619 -12.295 1.00 89.12 138 LYS A C 1
ATOM 1108 O O . LYS A 1 138 ? 0.653 0.418 -12.382 1.00 89.12 138 LYS A O 1
ATOM 1113 N N . LYS A 1 139 ? 1.302 -1.546 -13.258 1.00 85.56 139 LYS A N 1
ATOM 1114 C CA . LYS A 1 139 ? 0.562 -1.398 -14.522 1.00 85.56 139 LYS A CA 1
ATOM 1115 C C . LYS A 1 139 ? -0.950 -1.374 -14.303 1.00 85.56 139 LYS A C 1
ATOM 1117 O O . LYS A 1 139 ? -1.616 -0.480 -14.819 1.00 85.56 139 LYS A O 1
ATOM 1122 N N . HIS A 1 140 ? -1.481 -2.310 -13.513 1.00 85.25 140 HIS A N 1
ATOM 1123 C CA . HIS A 1 140 ? -2.917 -2.435 -13.230 1.00 85.25 140 HIS A CA 1
ATOM 1124 C C . HIS A 1 140 ? -3.487 -1.175 -12.577 1.00 85.25 140 HIS A C 1
ATOM 1126 O O . HIS A 1 140 ? -4.508 -0.646 -13.016 1.00 85.25 140 HIS A O 1
ATOM 1132 N N . PHE A 1 141 ? -2.787 -0.632 -11.580 1.00 86.88 141 PHE A N 1
ATOM 1133 C CA . PHE A 1 141 ? -3.206 0.588 -10.889 1.00 86.88 141 PHE A CA 1
ATOM 1134 C C . PHE A 1 141 ? -2.705 1.878 -11.543 1.00 86.88 141 PHE A C 1
ATOM 1136 O O . PHE A 1 141 ? -3.090 2.966 -11.109 1.00 86.88 141 PHE A O 1
ATOM 1143 N N . ARG A 1 142 ? -1.929 1.768 -12.628 1.00 85.00 142 ARG A N 1
ATOM 1144 C CA . ARG A 1 142 ? -1.348 2.889 -13.380 1.00 85.00 142 ARG A CA 1
ATOM 1145 C C . ARG A 1 142 ? -0.470 3.786 -12.503 1.00 85.00 142 ARG A C 1
ATOM 1147 O O . ARG A 1 142 ? -0.529 5.007 -12.618 1.00 85.00 142 ARG A O 1
ATOM 1154 N N . VAL A 1 143 ? 0.318 3.165 -11.628 1.00 85.75 143 VAL A N 1
ATOM 1155 C CA . VAL A 1 143 ? 1.319 3.839 -10.802 1.00 85.75 143 VAL A CA 1
ATOM 1156 C C . VAL A 1 143 ? 2.682 3.645 -11.453 1.00 85.75 143 VAL A C 1
ATOM 1158 O O . VAL A 1 143 ? 3.178 2.524 -11.550 1.00 85.75 143 VAL A O 1
ATOM 1161 N N . THR A 1 144 ? 3.274 4.737 -11.921 1.00 73.31 144 THR A N 1
ATOM 1162 C CA . THR A 1 144 ? 4.528 4.737 -12.685 1.00 73.31 144 THR A CA 1
ATOM 1163 C C . THR A 1 144 ? 5.582 5.602 -12.008 1.00 73.31 144 THR A C 1
ATOM 1165 O O . THR A 1 144 ? 5.264 6.463 -11.188 1.00 73.31 144 THR A O 1
ATOM 1168 N N . ASN A 1 145 ? 6.848 5.421 -12.386 1.00 65.00 145 ASN A N 1
ATOM 1169 C CA . ASN A 1 145 ? 7.888 6.379 -12.021 1.00 65.00 145 ASN A CA 1
ATOM 1170 C C . ASN A 1 145 ? 7.625 7.741 -12.677 1.00 65.00 145 ASN A C 1
ATOM 1172 O O . ASN A 1 145 ? 7.124 7.814 -13.800 1.00 65.00 145 ASN A O 1
ATOM 1176 N N . SER A 1 146 ? 8.064 8.821 -12.030 1.00 62.88 146 SER A N 1
ATOM 1177 C CA . SER A 1 146 ? 8.010 10.184 -12.584 1.00 62.88 146 SER A CA 1
ATOM 1178 C C . SER A 1 146 ? 8.681 10.302 -13.964 1.00 62.88 146 SER A C 1
ATOM 1180 O O . SER A 1 146 ? 8.241 11.082 -14.807 1.00 62.88 146 SER A O 1
ATOM 1182 N N . HIS A 1 147 ? 9.703 9.487 -14.237 1.00 60.12 147 HIS A N 1
ATOM 1183 C CA . HIS A 1 147 ? 10.394 9.446 -15.530 1.00 60.12 147 HIS A CA 1
ATOM 1184 C C . HIS A 1 147 ? 9.566 8.831 -16.676 1.00 60.12 147 HIS A C 1
ATOM 1186 O O . HIS A 1 147 ? 9.872 9.078 -17.839 1.00 60.12 147 HIS A O 1
ATOM 1192 N N . GLU A 1 148 ? 8.511 8.066 -16.380 1.00 59.81 148 GLU A N 1
ATOM 1193 C CA . GLU A 1 148 ? 7.634 7.422 -17.377 1.00 59.81 148 GLU A CA 1
ATOM 1194 C C . GLU A 1 148 ? 6.415 8.292 -17.740 1.00 59.81 148 GLU A C 1
ATOM 1196 O O . GLU A 1 148 ? 5.731 8.046 -18.737 1.00 59.81 148 GLU A O 1
ATOM 1201 N N . VAL A 1 149 ? 6.168 9.355 -16.965 1.00 56.31 149 VAL A N 1
ATOM 1202 C CA . VAL A 1 149 ? 5.045 10.293 -17.131 1.00 56.31 149 VAL A CA 1
ATOM 1203 C C . VAL A 1 149 ? 4.957 10.933 -18.527 1.00 56.31 149 VAL A C 1
ATOM 1205 O O . VAL A 1 149 ? 3.824 11.105 -18.989 1.00 56.31 149 VAL A O 1
ATOM 1208 N N . PRO A 1 150 ? 6.060 11.234 -19.257 1.00 55.16 150 PRO A N 1
ATOM 1209 C CA . PRO A 1 150 ? 5.957 11.785 -20.610 1.00 55.16 150 PRO A CA 1
ATOM 1210 C C . PRO A 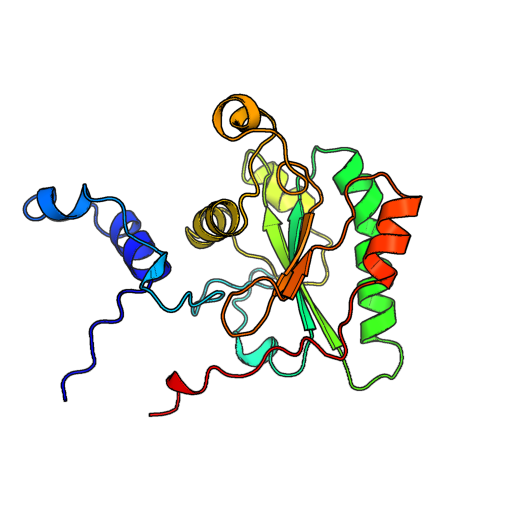1 150 ? 5.137 10.917 -21.576 1.00 55.16 150 PRO A C 1
ATOM 1212 O O . PRO A 1 150 ? 4.580 11.446 -22.532 1.00 55.16 150 PRO A O 1
ATOM 1215 N N . PHE A 1 151 ? 5.037 9.605 -21.325 1.00 54.16 151 PHE A N 1
ATOM 1216 C CA . PHE A 1 151 ? 4.333 8.662 -22.198 1.00 54.16 151 PHE A CA 1
ATOM 1217 C C . PHE A 1 151 ? 2.881 8.391 -21.783 1.00 54.16 151 PHE A C 1
ATOM 1219 O O . PHE A 1 151 ? 2.050 8.116 -22.644 1.00 54.16 151 PHE A O 1
ATOM 1226 N N . TYR A 1 152 ? 2.558 8.473 -20.488 1.00 53.41 152 TYR A N 1
ATOM 1227 C CA . TYR A 1 152 ? 1.250 8.056 -19.955 1.00 53.41 152 TYR A CA 1
ATOM 1228 C C . TYR A 1 152 ? 0.357 9.204 -19.459 1.00 53.41 152 TYR A C 1
ATOM 1230 O O . TYR A 1 152 ? -0.802 8.967 -19.108 1.00 53.41 152 TYR A O 1
ATOM 1238 N N . GLY A 1 153 ? 0.865 10.440 -19.471 1.00 50.94 153 GLY A N 1
ATOM 1239 C CA . GLY A 1 153 ? 0.162 11.613 -18.958 1.00 50.94 153 GLY A CA 1
ATOM 1240 C C . GLY A 1 153 ? 0.197 11.712 -17.429 1.00 50.94 153 GLY A C 1
ATOM 1241 O O . GLY A 1 153 ? 0.391 10.731 -16.707 1.00 50.94 153 GLY A O 1
ATOM 1242 N N . SER A 1 154 ? 0.021 12.934 -16.923 1.00 55.09 154 SER A N 1
ATOM 1243 C CA . SER A 1 154 ? -0.119 13.197 -15.489 1.00 55.09 154 SER A CA 1
ATOM 1244 C C . SER A 1 154 ? -1.575 12.974 -15.073 1.00 55.09 154 SER A C 1
ATOM 1246 O O . SER A 1 154 ? -2.493 13.561 -15.645 1.00 55.09 154 SER A O 1
ATOM 1248 N N . GLY A 1 155 ? -1.791 12.098 -14.097 1.00 63.00 155 GLY A N 1
ATOM 1249 C CA . GLY A 1 155 ? -3.075 11.889 -13.440 1.00 63.00 155 GLY A CA 1
ATOM 1250 C C . GLY A 1 155 ? -2.878 11.696 -11.936 1.00 63.00 155 GLY A C 1
ATOM 1251 O O . GLY A 1 155 ? -1.744 11.551 -11.484 1.00 63.00 155 GLY A O 1
ATOM 1252 N N . PRO A 1 156 ? -3.961 11.624 -11.142 1.00 60.47 156 PRO A N 1
ATOM 1253 C CA . PRO A 1 156 ? -3.878 11.503 -9.680 1.00 60.47 156 PRO A CA 1
ATOM 1254 C C . PRO A 1 156 ? -3.163 10.230 -9.191 1.00 60.47 156 PRO A C 1
ATOM 1256 O O . PRO A 1 156 ? -2.911 10.102 -7.999 1.00 60.47 156 PRO A O 1
ATOM 1259 N N . ARG A 1 157 ? -2.864 9.285 -10.095 1.00 68.25 157 ARG A N 1
ATOM 1260 C CA . ARG A 1 157 ? -2.160 8.023 -9.821 1.00 68.25 157 ARG A CA 1
ATOM 1261 C C . ARG A 1 157 ? -0.712 7.995 -10.321 1.00 68.25 157 ARG A C 1
ATOM 1263 O O . ARG A 1 157 ? 0.002 7.049 -10.012 1.00 68.25 157 ARG A O 1
ATOM 1270 N N . SER A 1 158 ? -0.274 9.017 -11.061 1.00 66.81 158 SER A N 1
ATOM 1271 C CA . SER A 1 158 ? 1.089 9.098 -11.607 1.00 66.81 158 SER A CA 1
ATOM 1272 C C . SER A 1 158 ? 2.127 9.550 -10.568 1.00 66.81 158 SER A C 1
ATOM 1274 O O . SER A 1 158 ? 3.299 9.685 -10.907 1.00 66.81 158 SER A O 1
ATOM 1276 N N . ASP A 1 159 ? 1.706 9.794 -9.322 1.00 79.00 159 ASP A N 1
ATOM 1277 C CA . ASP A 1 159 ? 2.540 10.306 -8.239 1.00 79.00 159 ASP A CA 1
ATOM 1278 C C . ASP A 1 159 ? 2.574 9.355 -7.039 1.00 79.00 159 ASP A C 1
ATOM 1280 O O . ASP A 1 159 ? 1.588 8.705 -6.692 1.00 79.00 159 ASP A O 1
ATOM 1284 N N . VAL A 1 160 ? 3.720 9.336 -6.359 1.00 88.12 160 VAL A N 1
ATOM 1285 C CA . VAL A 1 160 ? 3.919 8.677 -5.063 1.00 88.12 160 VAL A CA 1
ATOM 1286 C C . VAL A 1 160 ? 4.006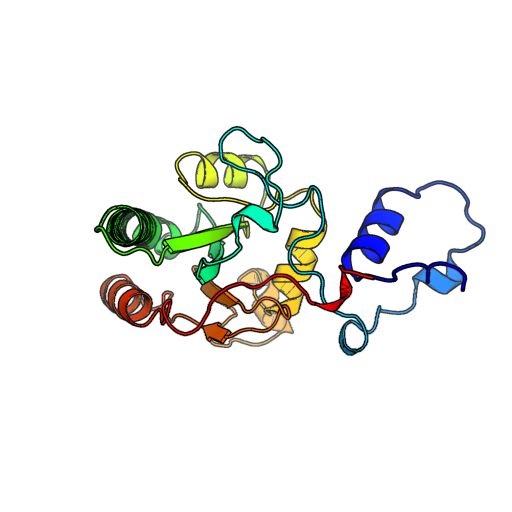 9.718 -3.932 1.00 88.12 160 VAL A C 1
ATOM 1288 O O . VAL A 1 160 ? 4.387 10.870 -4.185 1.00 88.12 160 VAL A O 1
ATOM 1291 N N . PRO A 1 161 ? 3.654 9.358 -2.682 1.00 92.38 161 PRO A N 1
ATOM 1292 C CA . PRO A 1 161 ? 3.114 8.062 -2.250 1.00 92.38 161 PRO A CA 1
ATOM 1293 C C . PRO A 1 161 ? 1.671 7.852 -2.730 1.00 92.38 161 PRO A C 1
ATOM 1295 O O . PRO A 1 161 ? 0.911 8.808 -2.757 1.00 92.38 161 PRO A O 1
ATOM 1298 N N . CYS A 1 162 ? 1.270 6.627 -3.065 1.00 92.88 162 CYS A N 1
ATOM 1299 C CA . CYS A 1 162 ? -0.100 6.299 -3.481 1.00 92.88 162 CYS A CA 1
ATOM 1300 C C . CYS A 1 162 ? -0.635 5.126 -2.648 1.00 92.88 162 CYS A C 1
ATOM 1302 O O . CYS A 1 162 ? 0.073 4.143 -2.434 1.00 92.88 162 CYS A O 1
ATOM 1304 N N . LEU A 1 163 ? -1.864 5.237 -2.138 1.00 94.75 163 LEU A N 1
ATOM 1305 C CA . LEU A 1 163 ? -2.479 4.230 -1.272 1.00 94.75 163 LEU A CA 1
ATOM 1306 C C . LEU A 1 163 ? -3.872 3.881 -1.800 1.00 94.75 163 LEU A C 1
ATOM 1308 O O . LEU A 1 163 ? -4.756 4.737 -1.864 1.00 94.75 163 LEU A O 1
ATOM 1312 N N . ILE A 1 164 ? -4.049 2.626 -2.201 1.00 93.88 164 ILE A N 1
ATOM 1313 C CA . ILE A 1 164 ? -5.248 2.150 -2.897 1.00 93.88 164 ILE A CA 1
ATOM 1314 C C . ILE A 1 164 ? -5.877 1.028 -2.085 1.00 93.88 164 ILE A C 1
ATOM 1316 O O . ILE A 1 164 ? -5.282 -0.037 -1.947 1.00 93.88 164 ILE A O 1
ATOM 1320 N N . VAL A 1 165 ? -7.080 1.252 -1.565 1.00 94.88 165 VAL A N 1
ATOM 1321 C CA . VAL A 1 165 ? -7.890 0.214 -0.921 1.00 94.88 165 VAL A CA 1
ATOM 1322 C C . VAL A 1 165 ? -8.420 -0.721 -2.001 1.00 94.88 165 VAL A C 1
ATOM 1324 O O . VAL A 1 165 ? -8.984 -0.264 -3.000 1.00 94.88 165 VAL A O 1
ATOM 1327 N N . VAL A 1 166 ? -8.251 -2.022 -1.794 1.00 92.75 166 VAL A N 1
ATOM 1328 C CA . VAL A 1 166 ? -8.592 -3.062 -2.770 1.00 92.75 166 VAL A CA 1
ATOM 1329 C C . VAL A 1 166 ? -9.634 -4.028 -2.222 1.00 92.75 166 VAL A C 1
ATOM 1331 O O . VAL A 1 166 ? -9.600 -4.414 -1.050 1.00 92.75 166 VAL A O 1
ATOM 1334 N N . GLY A 1 167 ? -10.553 -4.433 -3.093 1.00 88.50 167 GLY A N 1
ATOM 1335 C CA . GLY A 1 167 ? -11.465 -5.542 -2.849 1.00 88.50 167 GLY A CA 1
ATOM 1336 C C . GLY A 1 167 ? -10.799 -6.893 -3.116 1.00 88.50 167 GLY A C 1
ATOM 1337 O O . GLY A 1 167 ? -9.767 -6.988 -3.783 1.00 88.50 167 GLY A O 1
ATOM 1338 N N . SER A 1 168 ? -11.423 -7.970 -2.640 1.00 82.88 168 SER A N 1
ATOM 1339 C CA . SER A 1 168 ? -10.992 -9.344 -2.949 1.00 82.88 168 SER A CA 1
ATOM 1340 C C . SER A 1 168 ? -11.200 -9.751 -4.412 1.00 82.88 168 SER A C 1
ATOM 1342 O O . SER A 1 168 ? -10.753 -10.811 -4.831 1.00 82.88 168 SER A O 1
ATOM 1344 N N . ASP A 1 169 ? -11.892 -8.926 -5.196 1.00 81.88 169 ASP A N 1
ATOM 1345 C CA . ASP A 1 169 ? -12.033 -9.060 -6.647 1.00 81.88 169 ASP A CA 1
ATOM 1346 C C . ASP A 1 169 ? -10.861 -8.430 -7.425 1.00 81.88 169 ASP A C 1
ATOM 1348 O O . ASP A 1 169 ? -10.884 -8.396 -8.656 1.00 81.88 169 ASP A O 1
ATOM 1352 N N . GLY A 1 170 ? -9.853 -7.900 -6.724 1.00 78.94 170 GLY A N 1
ATOM 1353 C CA . GLY A 1 170 ? -8.702 -7.235 -7.331 1.00 78.94 170 GLY A CA 1
ATOM 1354 C C . GLY A 1 170 ? -9.002 -5.831 -7.865 1.00 78.94 170 GLY A C 1
ATOM 1355 O O . GLY A 1 170 ? -8.143 -5.224 -8.515 1.00 78.94 170 GLY A O 1
ATOM 1356 N N . ARG A 1 171 ? -10.208 -5.296 -7.622 1.00 84.31 171 ARG A N 1
ATOM 1357 C CA . ARG A 1 171 ? -10.589 -3.945 -8.043 1.00 84.31 171 ARG A CA 1
ATOM 1358 C C . ARG A 1 171 ? -10.219 -2.914 -6.987 1.00 84.31 171 ARG A C 1
ATOM 1360 O O . ARG A 1 171 ? -10.146 -3.191 -5.792 1.00 84.31 171 ARG A O 1
ATOM 1367 N N . GLU A 1 172 ? -10.012 -1.692 -7.460 1.00 88.88 172 GLU A N 1
ATOM 1368 C CA . GLU A 1 172 ? -9.917 -0.525 -6.594 1.00 88.88 172 GLU A CA 1
ATOM 1369 C C . GLU A 1 172 ? -11.277 -0.249 -5.951 1.00 88.88 172 GLU A C 1
ATOM 1371 O O . GLU A 1 172 ? -12.248 0.061 -6.641 1.00 88.88 172 GLU A O 1
ATOM 1376 N N . SER A 1 173 ? -11.316 -0.322 -4.625 1.00 90.56 173 SER A N 1
ATOM 1377 C CA . SER A 1 173 ? -12.443 0.143 -3.824 1.00 90.56 173 SER A CA 1
ATOM 1378 C C . SER A 1 173 ? -12.364 1.644 -3.568 1.00 90.56 173 SER A C 1
ATOM 1380 O O . SER A 1 173 ? -13.380 2.337 -3.576 1.00 90.56 173 SER A O 1
ATOM 1382 N N . GLN A 1 174 ? -11.158 2.149 -3.294 1.00 90.88 174 GLN A N 1
ATOM 1383 C CA . GLN A 1 174 ? -10.949 3.544 -2.924 1.00 90.88 174 GLN A CA 1
ATOM 1384 C C . GLN A 1 174 ? -9.495 3.966 -3.156 1.00 90.88 174 GLN A C 1
ATOM 1386 O O . GLN A 1 174 ? -8.577 3.379 -2.589 1.00 90.88 174 GLN A O 1
ATOM 1391 N N . LEU A 1 175 ? -9.283 5.041 -3.914 1.00 91.25 175 LEU A N 1
ATOM 1392 C CA . LEU A 1 175 ? -8.007 5.756 -3.950 1.00 91.25 175 LEU A CA 1
ATOM 1393 C C . LEU A 1 175 ? -7.948 6.770 -2.800 1.00 91.25 175 LEU A C 1
ATOM 1395 O O . LEU A 1 175 ? -8.806 7.650 -2.694 1.00 91.25 175 LEU A O 1
ATOM 1399 N N . LEU A 1 176 ? -6.929 6.672 -1.946 1.00 91.19 176 LEU A N 1
ATOM 1400 C CA . LEU A 1 176 ? -6.694 7.629 -0.867 1.00 91.19 176 LEU A CA 1
ATOM 1401 C C . LEU A 1 176 ? -5.751 8.730 -1.357 1.00 91.19 176 LEU A C 1
ATOM 1403 O O . LEU A 1 176 ? -4.599 8.482 -1.710 1.00 91.19 176 LEU A O 1
ATOM 1407 N N . HIS A 1 177 ? -6.245 9.968 -1.368 1.00 84.88 177 HIS A N 1
ATOM 1408 C CA . HIS A 1 177 ? -5.470 11.139 -1.774 1.00 84.88 177 HIS A CA 1
ATOM 1409 C C . HIS A 1 177 ? -4.425 11.486 -0.709 1.00 84.88 177 HIS A C 1
ATOM 1411 O O . HIS A 1 177 ? -4.725 12.196 0.246 1.00 84.88 177 HIS A O 1
ATOM 1417 N N . ILE A 1 178 ? -3.204 10.970 -0.873 1.00 87.62 178 ILE A N 1
ATOM 1418 C CA . ILE A 1 178 ? -2.115 11.149 0.100 1.00 87.62 178 ILE A CA 1
ATOM 1419 C C . ILE A 1 178 ? -0.882 11.883 -0.445 1.00 87.62 178 ILE A C 1
ATOM 1421 O O . ILE A 1 178 ? 0.018 12.230 0.316 1.00 87.62 178 ILE A O 1
ATOM 1425 N N . CYS A 1 179 ? -0.837 12.161 -1.751 1.00 82.69 179 CYS A N 1
ATOM 1426 C CA . CYS A 1 179 ? 0.312 12.806 -2.393 1.00 82.69 179 CYS A CA 1
ATOM 1427 C C . CYS A 1 179 ? 0.417 14.313 -2.104 1.00 82.69 179 CYS A C 1
ATOM 1429 O O . CYS A 1 179 ? 1.487 14.896 -2.282 1.00 82.69 179 CYS A O 1
ATOM 1431 N N . SER A 1 180 ? -0.683 14.963 -1.709 1.00 81.12 180 SER A N 1
ATOM 1432 C CA . SER A 1 180 ? -0.842 16.428 -1.672 1.00 81.12 180 SER A CA 1
ATOM 1433 C C . SER A 1 180 ? -0.245 17.096 -0.423 1.00 81.12 180 SER A C 1
ATOM 1435 O O . SER A 1 180 ? -0.800 18.053 0.112 1.00 81.12 180 SER A O 1
ATOM 1437 N N . GLY A 1 181 ? 0.906 16.605 0.038 1.00 78.75 181 GLY A N 1
ATOM 1438 C CA . GLY A 1 181 ? 1.566 17.076 1.253 1.00 78.75 181 GLY A CA 1
ATOM 1439 C C . GLY A 1 181 ? 0.997 16.455 2.530 1.00 78.75 181 GLY A C 1
ATOM 1440 O O . GLY A 1 181 ? 0.056 15.666 2.505 1.00 78.75 181 GLY A O 1
ATOM 1441 N N . ARG A 1 182 ? 1.611 16.806 3.665 1.00 79.81 182 ARG A N 1
ATOM 1442 C CA . ARG A 1 182 ? 1.355 16.161 4.959 1.00 79.81 182 ARG A CA 1
ATOM 1443 C C . ARG A 1 182 ? -0.101 16.288 5.417 1.00 79.81 182 ARG A C 1
ATOM 1445 O O . ARG A 1 182 ? -0.749 15.268 5.619 1.00 79.81 182 ARG A O 1
ATOM 1452 N N . ASP A 1 183 ? -0.610 17.513 5.555 1.00 85.00 183 ASP A N 1
ATOM 1453 C CA . ASP A 1 183 ? -1.936 17.755 6.145 1.00 85.00 183 ASP A CA 1
ATOM 1454 C C . ASP A 1 183 ? -3.064 17.137 5.310 1.00 85.00 183 ASP A C 1
ATOM 1456 O O . ASP A 1 183 ? -4.022 16.583 5.851 1.00 85.00 183 ASP A O 1
ATOM 1460 N N . GLU A 1 184 ? -2.951 17.209 3.981 1.00 86.00 184 GLU A N 1
ATOM 1461 C CA . GLU A 1 184 ? -3.933 16.592 3.091 1.00 86.00 184 GLU A CA 1
ATOM 1462 C C . GLU A 1 184 ? -3.792 15.068 3.077 1.00 86.00 184 GLU A C 1
ATOM 1464 O O . GLU A 1 184 ? -4.801 14.372 3.040 1.00 86.00 184 GLU A O 1
ATOM 1469 N N . GLY A 1 185 ? -2.572 14.536 3.204 1.00 87.38 185 GLY A N 1
ATOM 1470 C CA . GLY A 1 185 ? -2.363 13.097 3.319 1.00 87.38 185 GLY A CA 1
ATOM 1471 C C . GLY A 1 185 ? -2.912 12.496 4.609 1.00 87.38 185 GLY A C 1
ATOM 1472 O O . GLY A 1 185 ? -3.530 11.432 4.564 1.00 87.38 185 GLY A O 1
ATOM 1473 N N . GLU A 1 186 ? -2.782 13.188 5.742 1.00 89.69 186 GLU A N 1
ATOM 1474 C CA . GLU A 1 186 ? -3.427 12.779 6.995 1.00 89.69 186 GLU A CA 1
ATOM 1475 C C . GLU A 1 186 ? -4.963 12.767 6.845 1.00 89.69 186 GLU A C 1
ATOM 1477 O O . GLU A 1 186 ? -5.614 11.782 7.201 1.00 89.69 186 GLU A O 1
ATOM 1482 N N . LYS A 1 187 ? -5.556 13.803 6.230 1.00 91.00 187 LYS A N 1
ATOM 1483 C CA . LYS A 1 187 ? -7.002 13.832 5.926 1.00 91.00 187 LYS A CA 1
ATOM 1484 C C . LYS A 1 187 ? -7.419 12.731 4.957 1.00 91.00 187 LYS A C 1
ATOM 1486 O O . LYS A 1 187 ? -8.486 12.147 5.138 1.00 91.00 187 LYS A O 1
ATOM 1491 N N . GLY A 1 188 ? -6.607 12.448 3.942 1.00 90.75 188 GLY A N 1
ATOM 1492 C CA . GLY A 1 188 ? -6.827 11.365 2.990 1.00 90.75 188 GLY A CA 1
ATOM 1493 C C . GLY A 1 188 ? -6.901 10.015 3.693 1.00 90.75 188 GLY A C 1
ATOM 1494 O O . GLY A 1 188 ? -7.809 9.234 3.427 1.00 90.75 188 GLY A O 1
ATOM 1495 N N . LEU A 1 189 ? -6.021 9.780 4.666 1.00 92.12 189 LEU A N 1
ATOM 1496 C CA . LEU A 1 189 ? -5.998 8.548 5.449 1.00 92.12 189 LEU A CA 1
ATOM 1497 C C . LEU A 1 189 ? -7.226 8.396 6.359 1.00 92.12 189 LEU A C 1
ATOM 1499 O O . LEU A 1 189 ? -7.775 7.303 6.480 1.00 92.12 189 LEU A O 1
ATOM 1503 N N . LEU A 1 190 ? -7.728 9.495 6.930 1.00 91.94 190 LEU A N 1
ATOM 1504 C CA . LEU A 1 190 ? -8.982 9.497 7.698 1.00 91.94 190 LEU A CA 1
ATOM 1505 C C . LEU A 1 190 ? -10.216 9.157 6.848 1.00 91.94 190 LEU A C 1
ATOM 1507 O O . LEU A 1 190 ? -11.248 8.786 7.406 1.00 91.94 190 LEU A O 1
ATOM 1511 N N . ARG A 1 191 ? -10.125 9.256 5.516 1.00 93.00 191 ARG A N 1
ATOM 1512 C CA . ARG A 1 191 ? -11.193 8.829 4.601 1.00 93.00 191 ARG A CA 1
ATOM 1513 C C . ARG A 1 191 ? -11.175 7.333 4.309 1.00 93.00 191 ARG A C 1
ATOM 1515 O O . ARG A 1 191 ? -12.091 6.889 3.624 1.00 93.00 191 ARG A O 1
ATOM 1522 N N . TRP A 1 192 ? -10.185 6.568 4.780 1.00 94.38 192 TRP A N 1
ATOM 1523 C CA . TRP A 1 192 ? -10.140 5.121 4.562 1.00 94.38 192 TRP A CA 1
ATOM 1524 C C . TRP A 1 192 ? -11.375 4.457 5.173 1.00 94.38 192 TRP A C 1
ATOM 1526 O O . TRP A 1 192 ? -11.491 4.296 6.390 1.00 94.38 192 TRP A O 1
ATOM 1536 N N . ASP A 1 193 ? -12.296 4.032 4.307 1.00 90.56 193 ASP A N 1
ATOM 1537 C CA . ASP A 1 193 ? -13.512 3.332 4.702 1.00 90.56 193 ASP A CA 1
ATOM 1538 C C . ASP A 1 193 ? -13.240 1.837 4.906 1.00 90.56 193 ASP A C 1
ATOM 1540 O O . ASP A 1 193 ? -13.676 0.967 4.144 1.00 90.56 193 ASP A O 1
ATOM 1544 N N . PHE A 1 194 ? -12.472 1.532 5.951 1.00 91.56 194 PHE A N 1
ATOM 1545 C CA . PHE A 1 194 ? -12.103 0.160 6.288 1.00 91.56 194 PHE A CA 1
ATOM 1546 C C . PHE A 1 194 ? -13.282 -0.682 6.791 1.00 91.56 194 PHE A C 1
ATOM 1548 O O . PHE A 1 194 ? -13.135 -1.888 6.975 1.00 91.56 194 PHE A O 1
ATOM 1555 N N . ARG A 1 195 ? -14.450 -0.074 7.039 1.00 88.69 195 ARG A N 1
ATOM 1556 C CA . ARG A 1 195 ? -15.627 -0.793 7.539 1.00 88.69 195 ARG A CA 1
ATOM 1557 C C . ARG A 1 195 ? -16.403 -1.483 6.428 1.00 88.69 195 ARG A C 1
ATOM 1559 O O . ARG A 1 195 ? -16.926 -2.568 6.663 1.00 88.69 195 ARG A O 1
ATOM 1566 N N . ASN A 1 196 ? -16.464 -0.859 5.253 1.00 89.69 196 ASN A N 1
ATOM 1567 C CA . ASN A 1 196 ? -17.229 -1.360 4.112 1.00 89.69 196 ASN A CA 1
ATOM 1568 C C . ASN A 1 196 ? -16.364 -2.091 3.075 1.00 89.69 196 ASN A C 1
ATOM 1570 O O . ASN A 1 196 ? -16.896 -2.798 2.224 1.00 89.69 196 ASN A O 1
ATOM 1574 N N . ASN A 1 197 ? -15.037 -1.970 3.164 1.00 89.06 197 ASN A N 1
ATOM 1575 C CA . ASN A 1 197 ? -14.096 -2.620 2.254 1.00 89.06 197 ASN A CA 1
ATOM 1576 C C . ASN A 1 197 ? -13.356 -3.743 2.967 1.00 89.06 197 ASN A C 1
ATOM 1578 O O . ASN A 1 197 ? -12.229 -3.554 3.421 1.00 89.06 197 ASN A O 1
ATOM 1582 N N . ILE A 1 198 ? -14.015 -4.894 3.093 1.00 92.12 198 ILE A N 1
ATOM 1583 C CA . ILE A 1 198 ? -13.469 -6.074 3.765 1.00 92.12 198 ILE A CA 1
ATOM 1584 C C . ILE A 1 198 ? -13.002 -7.085 2.725 1.00 92.12 198 ILE A C 1
ATOM 1586 O O . ILE A 1 198 ? -13.753 -7.474 1.833 1.00 92.12 198 ILE A O 1
ATOM 1590 N N . TYR A 1 199 ? -11.763 -7.539 2.870 1.00 92.00 199 TYR A N 1
ATOM 1591 C CA . TYR A 1 199 ? -11.185 -8.576 2.037 1.00 92.00 199 TYR A CA 1
ATOM 1592 C C . TYR A 1 199 ? -11.809 -9.926 2.396 1.00 92.00 199 TYR A C 1
ATOM 1594 O O . TYR A 1 199 ? -11.767 -10.367 3.552 1.00 92.00 199 TYR A O 1
ATOM 1602 N N . THR A 1 200 ? -12.419 -10.574 1.406 1.00 89.75 200 THR A N 1
ATOM 1603 C CA . THR A 1 200 ? -13.129 -11.848 1.573 1.00 89.75 200 THR A CA 1
ATOM 1604 C C . THR A 1 200 ? -12.474 -12.964 0.763 1.00 89.75 200 THR A C 1
ATOM 1606 O O . THR A 1 200 ? -11.819 -12.681 -0.237 1.00 89.75 200 THR A O 1
ATOM 1609 N N . PRO A 1 201 ? -12.641 -14.238 1.155 1.00 83.50 201 PRO A N 1
ATOM 1610 C CA . PRO A 1 201 ? -12.198 -1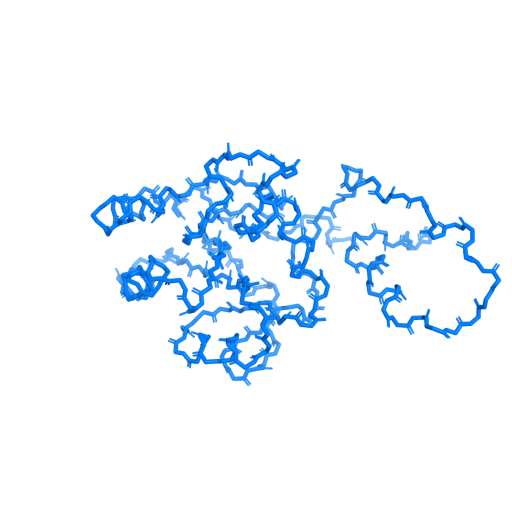5.354 0.329 1.00 83.50 201 PRO A CA 1
ATOM 1611 C C . PRO A 1 201 ? -12.879 -15.313 -1.041 1.00 83.50 201 PRO A C 1
ATOM 1613 O O . PRO A 1 201 ? -14.096 -15.111 -1.129 1.00 83.50 201 PRO A O 1
ATOM 1616 N N . ASN A 1 202 ? -12.123 -15.553 -2.110 1.00 72.25 202 ASN A N 1
ATOM 1617 C CA . ASN A 1 202 ? -12.716 -15.682 -3.431 1.00 72.25 202 ASN A CA 1
ATOM 1618 C C . ASN A 1 202 ? -13.551 -16.974 -3.480 1.00 72.25 202 ASN A C 1
ATOM 1620 O O . ASN A 1 202 ? -13.028 -18.077 -3.337 1.00 72.25 202 ASN A O 1
ATOM 1624 N N . LYS A 1 203 ? -14.870 -16.851 -3.685 1.00 59.09 203 LYS A N 1
ATOM 1625 C CA . LYS A 1 203 ? -15.803 -17.997 -3.690 1.00 59.09 203 LYS A CA 1
ATOM 1626 C C . LYS A 1 203 ? -15.489 -19.044 -4.770 1.00 59.09 203 LYS A C 1
ATOM 1628 O O . LYS A 1 203 ? -16.042 -20.137 -4.721 1.00 59.09 203 LYS A O 1
ATOM 1633 N N . LYS A 1 204 ? -14.636 -18.723 -5.750 1.00 54.03 204 LYS A N 1
ATOM 1634 C CA . LYS A 1 204 ? -14.249 -19.638 -6.833 1.00 54.03 204 LYS A CA 1
ATOM 1635 C C . LYS A 1 204 ? -13.179 -20.671 -6.437 1.00 54.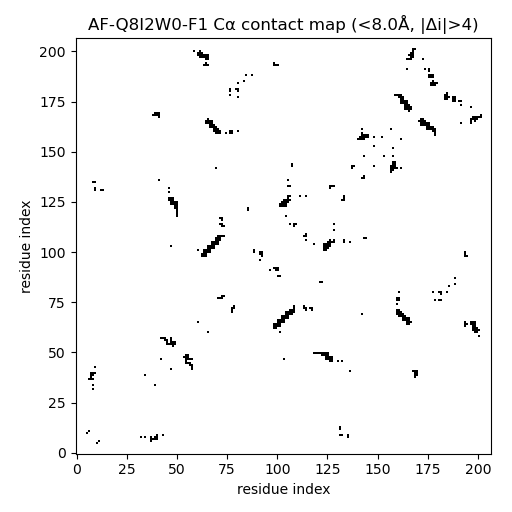03 204 LYS A C 1
ATOM 1637 O O . LYS A 1 204 ? -13.004 -21.627 -7.180 1.00 54.03 204 LYS A O 1
ATOM 1642 N N . GLU A 1 205 ? -12.500 -20.529 -5.293 1.00 48.59 205 GLU A N 1
ATOM 1643 C CA . GLU A 1 205 ? -11.478 -21.495 -4.836 1.00 48.59 205 GLU A CA 1
ATOM 1644 C C . GLU A 1 205 ? -12.048 -22.702 -4.068 1.00 48.59 205 GLU A C 1
ATOM 1646 O O . GLU A 1 205 ? -11.321 -23.646 -3.772 1.00 48.59 205 GLU A O 1
ATOM 1651 N N . THR A 1 206 ? -13.341 -22.704 -3.731 1.00 37.03 206 THR A N 1
ATOM 1652 C CA . THR A 1 206 ? -13.965 -23.755 -2.905 1.00 37.03 206 THR A CA 1
ATOM 1653 C C . THR A 1 206 ? -14.706 -24.835 -3.710 1.00 37.03 206 THR A C 1
ATOM 1655 O O . THR A 1 206 ? -15.753 -25.297 -3.263 1.00 37.03 206 THR A O 1
ATOM 1658 N N . CYS A 1 207 ? -14.216 -25.231 -4.889 1.00 35.00 207 CYS A N 1
ATOM 1659 C CA . CYS A 1 207 ? -14.739 -26.388 -5.639 1.00 35.00 207 CYS A CA 1
ATOM 1660 C C . CYS A 1 207 ? -13.683 -27.482 -5.791 1.00 35.00 207 CYS A C 1
ATOM 1662 O O . CYS A 1 207 ? -12.577 -27.156 -6.271 1.00 35.00 207 CYS A O 1
#